Protein AF-A0A7X7E4S0-F1 (afdb_monomer_lite)

pLDDT: mean 73.12, std 22.02, range [24.25, 98.0]

Sequence (254 aa):
MTKFLPFFVVIFLFTLSYGDTSNPEIPGNGPAIVNGIKVPVSLFVTSCLNSESSSAAKDNHKVRIVLENPHIQVHLTALDDYILEETKNGSQKTLYREQPQTAYFISKFESDNLVTICKYLLPVLENFEKSIRNKKWDQCRKFDVFLYRYIRGLYFAINVSRNHDDSRFQNAYIPDSLFDEAFDEERMYARNQMWQRNRDYTEKLLIVTNELINQIKVWQQISSKLNKDTNIENVAFSSALNIFIKIYYDNKAL

Foldseek 3Di:
DDDDDDPPPPDDPPDDPPDDPPDDPDDDQAFDQQPNQTHNKDKDWDFPPPPDDDDPPDGFIKIWIQGNPNQWIWIFTQFWTWIWGQDPVGIDIDTDGDDPVCSQFQWLVLLVVLLVLLVSVLVLLVVLLVCLVVVVLVSVLSSLQVCVRSLVRSLSSVCRSNSDPDPLCVVLDPDVVVVVDDPDPPLSVVLSVCSVPPPVLSVQLSVLSVQLSVLSVVLNVVSVPDDPDDGRDSPSNSNSSSSNSCSSPVPVVD

Secondary structure (DSSP, 8-state):
---PPP--------------TT-------PPEEETTEEE--EEEEEEE---SSSS----EEEEEEE-SSTTEEEEE-SSEEEEEEEETTEEEEEEEEPPTTTTTS--HHHHHHHHHHHHHHHHHHHHHHHHHHTT-HHHHHHHHHHHHHHHHHHHHHHHHTTTS--HHHHTT---HHHHSSS--HHHHHHHHHHHHH-HHHHHHHHHHHHHHHHHHHHHHHHHHH--TT-----HHHHHHHHHHHHHHT--TT-

Radius of gyration: 19.38 Å; chains: 1; bounding box: 71×44×57 Å

Structure (mmCIF, N/CA/C/O backbone):
data_AF-A0A7X7E4S0-F1
#
_entry.id   AF-A0A7X7E4S0-F1
#
loop_
_atom_site.group_PDB
_atom_site.id
_atom_site.type_symbol
_atom_site.label_atom_id
_atom_site.label_alt_id
_atom_site.label_comp_id
_atom_site.label_asym_id
_atom_site.label_entity_id
_atom_site.label_seq_id
_atom_site.pdbx_PDB_ins_code
_atom_site.Cartn_x
_atom_site.Cartn_y
_atom_site.Cartn_z
_atom_site.occupancy
_atom_site.B_iso_or_equiv
_atom_site.auth_seq_id
_atom_site.auth_comp_id
_atom_site.auth_asym_id
_atom_site.auth_atom_id
_atom_site.pdbx_PDB_model_num
ATOM 1 N N . MET A 1 1 ? -47.442 2.903 9.940 1.00 35.16 1 MET A N 1
ATOM 2 C CA . MET A 1 1 ? -46.822 3.418 8.698 1.00 35.16 1 MET A CA 1
ATOM 3 C C . MET A 1 1 ? -45.320 3.550 8.912 1.00 35.16 1 MET A C 1
ATOM 5 O O . MET A 1 1 ? -44.833 4.603 9.299 1.00 35.16 1 MET A O 1
ATOM 9 N N . THR A 1 2 ? -44.594 2.454 8.732 1.00 32.09 2 THR A N 1
ATOM 10 C CA . THR A 1 2 ? -43.130 2.390 8.800 1.00 32.09 2 THR A CA 1
ATOM 11 C C . THR A 1 2 ? -42.581 2.653 7.402 1.00 32.09 2 THR A C 1
ATOM 13 O O . THR A 1 2 ? -42.816 1.878 6.478 1.00 32.09 2 THR A O 1
ATOM 16 N N . LYS A 1 3 ? -41.905 3.791 7.220 1.00 29.23 3 LYS A N 1
ATOM 17 C CA . LYS A 1 3 ? -41.222 4.123 5.966 1.00 29.23 3 LYS A CA 1
ATOM 18 C C . LYS A 1 3 ? -39.924 3.316 5.897 1.00 29.23 3 LYS A C 1
ATOM 20 O O . LYS A 1 3 ? -39.003 3.575 6.664 1.00 29.23 3 LYS A O 1
ATOM 25 N N . PHE A 1 4 ? -39.879 2.340 4.996 1.00 28.91 4 PHE A N 1
ATOM 26 C CA . PHE A 1 4 ? -38.647 1.681 4.569 1.00 28.91 4 PHE A CA 1
ATOM 27 C C . PHE A 1 4 ? -37.742 2.716 3.881 1.00 28.91 4 PHE A C 1
ATOM 29 O O . PHE A 1 4 ? -38.164 3.366 2.924 1.00 28.91 4 PHE A O 1
ATOM 36 N N . LEU A 1 5 ? -36.515 2.888 4.379 1.00 27.22 5 LEU A N 1
ATOM 37 C CA . LEU A 1 5 ? -35.459 3.586 3.644 1.00 27.22 5 LEU A CA 1
ATOM 38 C C . LEU A 1 5 ? -34.963 2.673 2.508 1.00 27.22 5 LEU A C 1
ATOM 40 O O . LEU A 1 5 ? -34.743 1.486 2.759 1.00 27.22 5 LEU A O 1
ATOM 44 N N . PRO A 1 6 ? -34.736 3.191 1.290 1.00 29.95 6 PRO A N 1
ATOM 45 C CA . PRO A 1 6 ? -34.136 2.401 0.229 1.00 29.95 6 PRO A CA 1
ATOM 46 C C . PRO A 1 6 ? -32.644 2.205 0.526 1.00 29.95 6 PRO A C 1
ATOM 48 O O . PRO A 1 6 ? -31.876 3.164 0.612 1.00 29.95 6 PRO A O 1
ATOM 51 N N . PHE A 1 7 ? -32.236 0.946 0.688 1.00 26.72 7 PHE A N 1
ATOM 52 C CA . PHE A 1 7 ? -30.838 0.538 0.610 1.00 26.72 7 PHE A CA 1
ATOM 53 C C . PHE A 1 7 ? -30.343 0.811 -0.816 1.00 26.72 7 PHE A C 1
ATOM 55 O O . PHE A 1 7 ? -30.722 0.118 -1.758 1.00 26.72 7 PHE A O 1
ATOM 62 N N . PHE A 1 8 ? -29.496 1.824 -0.988 1.00 25.53 8 PHE A N 1
ATOM 63 C CA . PHE A 1 8 ? -28.687 1.951 -2.196 1.00 25.53 8 PHE A CA 1
ATOM 64 C C . PHE A 1 8 ? -27.578 0.900 -2.133 1.00 25.53 8 PHE A C 1
ATOM 66 O O . PHE A 1 8 ? -26.538 1.108 -1.508 1.00 25.53 8 PHE A O 1
ATOM 73 N N . VAL A 1 9 ? -27.816 -0.245 -2.769 1.00 24.39 9 VAL A N 1
ATOM 74 C CA . VAL A 1 9 ? -26.766 -1.207 -3.101 1.00 24.39 9 VAL A CA 1
ATOM 75 C C . VAL A 1 9 ? -25.952 -0.592 -4.240 1.00 24.39 9 VAL A C 1
ATOM 77 O O . VAL A 1 9 ? -26.383 -0.578 -5.390 1.00 24.39 9 VAL A O 1
ATOM 80 N N . VAL A 1 10 ? -24.781 -0.038 -3.925 1.00 26.84 10 VAL A N 1
ATOM 81 C CA . VAL A 1 10 ? -23.772 0.269 -4.945 1.00 26.84 10 VAL A CA 1
ATOM 82 C C . VAL A 1 10 ? -23.075 -1.050 -5.266 1.00 26.84 10 VAL A C 1
ATOM 84 O O . VAL A 1 10 ? -22.154 -1.461 -4.564 1.00 26.84 10 VAL A O 1
ATOM 87 N N . ILE A 1 11 ? -23.565 -1.743 -6.294 1.00 25.88 11 ILE A N 1
ATOM 88 C CA . ILE A 1 11 ? -22.920 -2.937 -6.844 1.00 25.88 11 ILE A CA 1
ATOM 89 C C . ILE A 1 11 ? -21.629 -2.477 -7.528 1.00 25.88 11 ILE A C 1
ATOM 91 O O . ILE A 1 11 ? -21.662 -1.897 -8.612 1.00 25.88 11 ILE A O 1
ATOM 95 N N . PHE A 1 12 ? -20.483 -2.730 -6.901 1.00 33.75 12 PHE A N 1
ATOM 96 C CA . PHE A 1 12 ? -19.202 -2.702 -7.598 1.00 33.75 12 PHE A CA 1
ATOM 97 C C . PHE A 1 12 ? -19.013 -4.054 -8.290 1.00 33.75 12 PHE A C 1
ATOM 99 O O . PHE A 1 12 ? -18.639 -5.039 -7.655 1.00 33.75 12 PHE A O 1
ATOM 106 N N . LEU A 1 13 ? -19.283 -4.104 -9.595 1.00 24.45 13 LEU A N 1
ATOM 107 C CA . LEU A 1 13 ? -18.883 -5.223 -10.447 1.00 24.45 13 LEU A CA 1
ATOM 108 C C . LEU A 1 13 ? -17.353 -5.213 -10.576 1.00 24.45 13 LEU A C 1
ATOM 110 O O . LEU A 1 13 ? -16.794 -4.537 -11.433 1.00 24.45 13 LEU A O 1
ATOM 114 N N . PHE A 1 14 ? -16.675 -5.957 -9.706 1.00 34.88 14 PHE A N 1
ATOM 115 C CA . PHE A 1 14 ? -15.310 -6.419 -9.946 1.00 34.88 14 PHE A CA 1
ATOM 116 C C . PHE A 1 14 ? -15.390 -7.913 -10.239 1.00 34.88 14 PHE A C 1
ATOM 118 O O . PHE A 1 14 ? -15.381 -8.734 -9.325 1.00 34.88 14 PHE A O 1
ATOM 125 N N . THR A 1 15 ? -15.531 -8.257 -11.515 1.00 26.55 15 THR A N 1
ATOM 126 C CA . THR A 1 15 ? -15.427 -9.639 -11.978 1.00 26.55 15 THR A CA 1
ATOM 127 C C . THR A 1 15 ? -13.974 -10.094 -11.890 1.00 26.55 15 THR A C 1
ATOM 129 O O . THR A 1 15 ? -13.071 -9.452 -12.430 1.00 26.55 15 THR A O 1
ATOM 132 N N . LEU A 1 16 ? -13.756 -11.219 -11.210 1.00 30.70 16 LEU A N 1
ATOM 133 C CA . LEU A 1 16 ? -12.560 -12.037 -11.372 1.00 30.70 16 LEU A CA 1
ATOM 134 C C . LEU A 1 16 ? -12.545 -12.534 -12.820 1.00 30.70 16 LEU A C 1
ATOM 136 O O . LEU A 1 16 ? -13.407 -13.318 -13.205 1.00 30.70 16 LEU A O 1
ATOM 140 N N . SER A 1 17 ? -11.586 -12.077 -13.621 1.00 27.72 17 SER A N 1
ATOM 141 C CA . SER A 1 17 ? -11.199 -12.811 -14.822 1.00 27.72 17 SER A CA 1
ATOM 142 C C . SER A 1 17 ? -9.986 -13.656 -14.456 1.00 27.72 17 SER A C 1
ATOM 144 O O . SER A 1 17 ? -8.852 -13.183 -14.492 1.00 27.72 17 SER A O 1
ATOM 146 N N . TYR A 1 18 ? -10.242 -14.903 -14.054 1.00 35.06 18 TYR A N 1
ATOM 147 C CA . TYR A 1 18 ? -9.331 -15.996 -14.381 1.00 35.06 18 TYR A CA 1
ATOM 148 C C . TYR A 1 18 ? -9.642 -16.352 -15.836 1.00 35.06 18 TYR A C 1
ATOM 150 O O . TYR A 1 18 ? -10.477 -17.202 -16.131 1.00 35.06 18 TYR A O 1
ATOM 158 N N . GLY A 1 19 ? -9.075 -15.557 -16.738 1.00 26.88 19 GLY A N 1
ATOM 159 C CA . GLY A 1 19 ? -9.255 -15.698 -18.170 1.00 26.88 19 GLY A CA 1
ATOM 160 C C . GLY A 1 19 ? -8.130 -16.537 -18.738 1.00 26.88 19 GLY A C 1
ATOM 161 O O . GLY A 1 19 ? -6.966 -16.142 -18.674 1.00 26.88 19 GLY A O 1
ATOM 162 N N . ASP A 1 20 ? -8.515 -17.677 -19.299 1.00 27.23 20 ASP A N 1
ATOM 163 C CA . ASP A 1 20 ? -7.793 -18.389 -20.342 1.00 27.23 20 ASP A CA 1
ATOM 164 C C . ASP A 1 20 ? -7.063 -17.404 -21.278 1.00 27.23 20 ASP A C 1
ATOM 166 O O . ASP A 1 20 ? -7.593 -16.349 -21.647 1.00 27.23 20 ASP A O 1
ATOM 170 N N . THR A 1 21 ? -5.821 -17.730 -21.628 1.00 34.50 21 THR A N 1
ATOM 171 C CA . THR A 1 21 ? -4.827 -16.822 -22.241 1.00 34.50 21 THR A CA 1
ATOM 172 C C . THR A 1 21 ? -5.199 -16.273 -23.625 1.00 34.50 21 THR A C 1
ATOM 174 O O . THR A 1 21 ? -4.417 -15.538 -24.227 1.00 34.50 21 THR A O 1
ATOM 177 N N . SER A 1 22 ? -6.389 -16.582 -24.140 1.00 26.55 22 SER A N 1
ATOM 178 C CA . SER A 1 22 ? -6.800 -16.249 -25.499 1.00 26.55 22 SER A CA 1
ATOM 179 C C . SER A 1 22 ? -7.665 -14.994 -25.652 1.00 26.55 22 SER A C 1
ATOM 181 O O . SER A 1 22 ? -7.786 -14.538 -26.786 1.00 26.55 22 SER A O 1
ATOM 183 N N . ASN A 1 23 ? -8.252 -14.404 -24.595 1.00 29.17 23 ASN A N 1
ATOM 184 C CA . ASN A 1 23 ? -8.860 -13.059 -24.689 1.00 29.17 23 ASN A CA 1
ATOM 185 C C . ASN A 1 23 ? -9.310 -12.491 -23.321 1.00 29.17 23 ASN A C 1
ATOM 187 O O . ASN A 1 23 ? -10.333 -12.930 -22.793 1.00 29.17 23 ASN A O 1
ATOM 191 N N . PRO A 1 24 ? -8.619 -11.498 -22.727 1.00 30.70 24 PRO A N 1
ATOM 192 C CA . PRO A 1 24 ? -9.107 -10.843 -21.523 1.00 30.70 24 PRO A CA 1
ATOM 193 C C . PRO A 1 24 ? -10.022 -9.678 -21.913 1.00 30.70 24 PRO A C 1
ATOM 195 O O . PRO A 1 24 ? -9.550 -8.585 -22.224 1.00 30.70 24 PRO A O 1
ATOM 198 N N . GLU A 1 25 ? -11.339 -9.875 -21.858 1.00 24.25 25 GLU A N 1
ATOM 199 C CA . GLU A 1 25 ? -12.248 -8.734 -21.722 1.00 24.25 25 GLU A CA 1
ATOM 200 C C . GLU A 1 25 ? -11.887 -7.997 -20.427 1.00 24.25 25 GLU A C 1
ATOM 202 O O . GLU A 1 25 ? -11.903 -8.560 -19.330 1.00 24.25 25 GLU A O 1
ATOM 207 N N . ILE A 1 26 ? -11.448 -6.751 -20.580 1.00 35.31 26 ILE A N 1
ATOM 208 C CA . ILE A 1 26 ? -10.814 -5.971 -19.525 1.00 35.31 26 ILE A CA 1
ATOM 209 C C . ILE A 1 26 ? -11.899 -5.469 -18.554 1.00 35.31 26 ILE A C 1
ATOM 211 O O . ILE A 1 26 ? -12.708 -4.625 -18.952 1.00 35.31 26 ILE A O 1
ATOM 215 N N . PRO A 1 27 ? -11.950 -5.926 -17.286 1.00 35.97 27 PRO A N 1
ATOM 216 C CA . PRO A 1 27 ? -12.870 -5.352 -16.311 1.00 35.97 27 PRO A CA 1
ATOM 217 C C . PRO A 1 27 ? -12.499 -3.881 -16.087 1.00 35.97 27 PRO A C 1
ATOM 219 O O . PRO A 1 27 ? -11.319 -3.549 -15.992 1.00 35.97 27 PRO A O 1
ATOM 222 N N . GLY A 1 28 ? -13.512 -3.009 -16.054 1.00 41.38 28 GLY A N 1
ATOM 223 C CA . GLY A 1 28 ? -13.391 -1.558 -16.223 1.00 41.38 28 GLY A CA 1
ATOM 224 C C . GLY A 1 28 ? -12.136 -0.930 -15.607 1.00 41.38 28 GLY A C 1
ATOM 225 O O . GLY A 1 28 ? -12.033 -0.803 -14.391 1.00 41.38 28 GLY A O 1
ATOM 226 N N . ASN A 1 29 ? -11.224 -0.466 -16.469 1.00 50.69 29 ASN A N 1
ATOM 227 C CA . ASN A 1 29 ? -9.972 0.232 -16.134 1.00 50.69 29 ASN A CA 1
ATOM 228 C C . ASN A 1 29 ? -10.185 1.647 -15.542 1.00 50.69 29 ASN A C 1
ATOM 230 O O . ASN A 1 29 ? -9.388 2.560 -15.758 1.00 50.69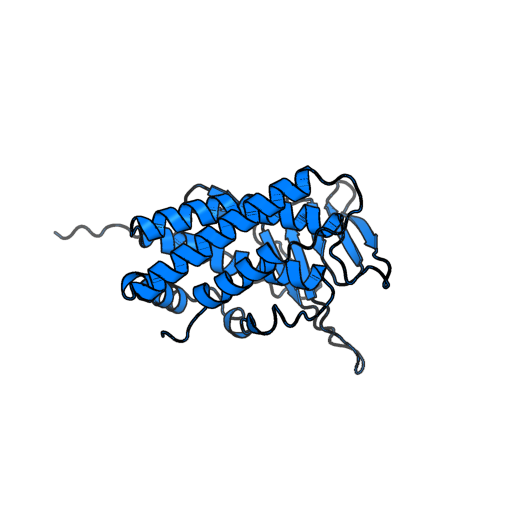 29 ASN A O 1
ATOM 234 N N . GLY A 1 30 ? -11.300 1.874 -14.851 1.00 53.53 30 GLY A N 1
ATOM 235 C CA . GLY A 1 30 ? -11.623 3.164 -14.263 1.00 53.53 30 GLY A CA 1
ATOM 236 C C . GLY A 1 30 ? -10.852 3.410 -12.960 1.00 53.53 30 GLY A C 1
ATOM 237 O O . GLY A 1 30 ? -10.587 2.468 -12.213 1.00 53.53 30 GLY A O 1
ATOM 238 N N . PRO A 1 31 ? -10.529 4.673 -12.635 1.00 61.34 31 PRO A N 1
ATOM 239 C CA . PRO A 1 31 ? -9.993 5.029 -11.327 1.00 61.34 31 PRO A CA 1
ATOM 240 C C . PRO A 1 31 ? -10.987 4.624 -10.228 1.00 61.34 31 PRO A C 1
ATOM 242 O O . PRO A 1 31 ? -12.173 4.951 -10.309 1.00 61.34 31 PRO A O 1
ATOM 245 N N . ALA A 1 32 ? -10.511 3.952 -9.180 1.00 69.00 32 ALA A N 1
ATOM 246 C CA . ALA A 1 32 ? -11.339 3.630 -8.026 1.00 69.00 32 ALA A CA 1
ATOM 247 C C . ALA A 1 32 ? -11.735 4.921 -7.292 1.00 69.00 32 ALA A C 1
ATOM 249 O O . ALA A 1 32 ? -10.931 5.842 -7.154 1.00 69.00 32 ALA A O 1
ATOM 250 N N . ILE A 1 33 ? -12.974 5.006 -6.804 1.00 74.19 33 ILE A N 1
ATOM 251 C CA . ILE A 1 33 ? -13.429 6.124 -5.969 1.00 74.19 33 ILE A CA 1
ATOM 252 C C . ILE A 1 33 ? -13.719 5.586 -4.574 1.00 74.19 33 ILE A C 1
ATOM 254 O O . ILE A 1 33 ? -14.679 4.846 -4.368 1.00 74.19 33 ILE A O 1
ATOM 258 N N . VAL A 1 34 ? -12.903 5.984 -3.602 1.00 77.38 34 VAL A N 1
ATOM 259 C CA . VAL A 1 34 ? -12.998 5.533 -2.213 1.00 77.38 34 VAL A CA 1
ATOM 260 C C . VAL A 1 34 ? -13.433 6.707 -1.358 1.00 77.38 34 VAL A C 1
ATOM 262 O O . VAL A 1 34 ? -12.645 7.596 -1.051 1.00 77.38 34 VAL A O 1
ATOM 265 N N . ASN A 1 35 ? -14.715 6.735 -0.996 1.00 76.81 35 ASN A N 1
ATOM 266 C CA . ASN A 1 35 ? -15.292 7.808 -0.182 1.00 76.81 35 ASN A CA 1
ATOM 267 C C . ASN A 1 35 ? -14.990 9.226 -0.730 1.00 76.81 35 ASN A C 1
ATOM 269 O O . ASN A 1 35 ? -14.594 10.127 0.005 1.00 76.81 35 ASN A O 1
ATOM 273 N N . GLY A 1 36 ? -15.131 9.403 -2.048 1.00 77.12 36 GLY A N 1
ATOM 274 C CA . GLY A 1 36 ? -14.840 10.663 -2.744 1.00 77.12 36 GLY A CA 1
ATOM 275 C C . GLY A 1 36 ? -13.365 10.882 -3.102 1.00 77.12 36 GLY A C 1
ATOM 276 O O . GLY A 1 36 ? -13.060 11.817 -3.836 1.00 77.12 36 GLY A O 1
ATOM 277 N N . ILE A 1 37 ? -12.453 10.016 -2.650 1.00 76.25 37 ILE A N 1
ATOM 278 C CA . ILE A 1 37 ? -11.039 10.040 -3.040 1.00 76.25 37 ILE A CA 1
ATOM 279 C C . ILE A 1 37 ? -10.882 9.262 -4.342 1.00 76.25 37 ILE A C 1
ATOM 281 O O . ILE A 1 37 ? -11.170 8.067 -4.395 1.00 76.25 37 ILE A O 1
ATOM 285 N N . LYS A 1 38 ? -10.404 9.929 -5.391 1.00 80.56 38 LYS A N 1
ATOM 286 C CA . LYS A 1 38 ? -10.036 9.276 -6.647 1.00 80.56 38 LYS A CA 1
ATOM 287 C C . LYS A 1 38 ? -8.676 8.595 -6.476 1.00 80.56 38 LYS A C 1
ATOM 289 O O . LYS A 1 38 ? -7.679 9.267 -6.228 1.00 80.56 38 LYS A O 1
ATOM 294 N N . VAL A 1 39 ? -8.646 7.278 -6.635 1.00 77.00 39 VAL A N 1
ATOM 295 C CA . VAL A 1 39 ? -7.447 6.440 -6.666 1.00 77.00 39 VAL A CA 1
ATOM 296 C C . VAL A 1 39 ? -7.293 5.909 -8.093 1.00 77.00 39 VAL A C 1
ATOM 298 O O . VAL A 1 39 ? -7.922 4.922 -8.470 1.00 77.00 39 VAL A O 1
ATOM 301 N N . PRO A 1 40 ? -6.476 6.563 -8.922 1.00 78.25 40 PRO A N 1
ATOM 302 C CA . PRO A 1 40 ? -6.303 6.221 -10.324 1.00 78.25 40 PRO A CA 1
ATOM 303 C C . PRO A 1 40 ? -5.226 5.152 -10.543 1.00 78.25 40 PRO A C 1
ATOM 305 O O . PRO A 1 40 ? -4.639 5.083 -11.615 1.00 78.25 40 PRO A O 1
ATOM 308 N N . VAL A 1 41 ? -4.947 4.340 -9.522 1.00 78.06 41 VAL A N 1
ATOM 309 C CA . VAL A 1 41 ? -3.989 3.238 -9.588 1.00 78.06 41 VAL A CA 1
ATOM 310 C C . VAL A 1 41 ? -4.683 1.953 -9.183 1.00 78.06 41 VAL A C 1
ATOM 312 O O . VAL A 1 41 ? -5.276 1.876 -8.107 1.00 78.06 41 VAL A O 1
ATOM 315 N N . SER A 1 42 ? -4.583 0.949 -10.047 1.00 80.81 42 SER A N 1
ATOM 316 C CA . SER A 1 42 ? -5.061 -0.406 -9.783 1.00 80.81 42 SER A CA 1
ATOM 317 C C . SER A 1 42 ? -3.891 -1.378 -9.787 1.00 80.81 42 SER A C 1
ATOM 319 O O . SER A 1 42 ? -3.036 -1.328 -10.671 1.00 80.81 42 SER A O 1
ATOM 321 N N . LEU A 1 43 ? -3.865 -2.264 -8.794 1.00 79.88 43 LEU A N 1
ATOM 322 C CA . LEU A 1 43 ? -2.833 -3.281 -8.622 1.00 79.88 43 LEU A CA 1
ATOM 323 C C . LEU A 1 43 ? -3.443 -4.653 -8.876 1.00 79.88 43 LEU A C 1
ATOM 325 O O . LEU A 1 43 ? -4.414 -5.035 -8.224 1.00 79.88 43 LEU A O 1
ATOM 329 N N . PHE A 1 44 ? -2.861 -5.389 -9.811 1.00 78.69 44 PHE A N 1
ATOM 330 C CA . PHE A 1 44 ? -3.270 -6.738 -10.166 1.00 78.69 44 PHE A CA 1
ATOM 331 C C . PHE A 1 44 ? -2.090 -7.672 -9.946 1.00 78.69 44 PHE A C 1
ATOM 333 O O . PHE A 1 44 ? -1.044 -7.519 -10.573 1.00 78.69 44 PHE A O 1
ATOM 340 N N . VAL A 1 45 ? -2.266 -8.642 -9.058 1.00 71.31 45 VAL A N 1
ATOM 341 C CA . VAL A 1 45 ? -1.285 -9.705 -8.847 1.00 71.31 45 VAL A CA 1
ATOM 342 C C . VAL A 1 45 ? -1.659 -10.853 -9.771 1.00 71.31 45 VAL A C 1
ATOM 344 O O . VAL A 1 45 ? -2.788 -11.335 -9.732 1.00 71.31 45 VAL A O 1
ATOM 347 N N . THR A 1 46 ? -0.726 -11.266 -10.617 1.00 68.25 46 THR A N 1
ATOM 348 C CA . THR A 1 46 ? -0.866 -12.431 -11.489 1.00 68.25 46 THR A CA 1
ATOM 349 C C . THR A 1 46 ? 0.230 -13.423 -11.130 1.00 68.25 46 THR A C 1
ATOM 351 O O . THR A 1 46 ? 1.412 -13.115 -11.291 1.00 68.25 46 THR A O 1
ATOM 354 N N . SER A 1 47 ? -0.145 -14.597 -10.627 1.00 57.59 47 SER A N 1
ATOM 355 C CA . SER A 1 47 ? 0.753 -15.746 -10.539 1.00 57.59 47 SER A CA 1
ATOM 356 C C . SER A 1 47 ? 0.692 -16.499 -11.865 1.00 57.59 47 SER A C 1
ATOM 358 O O . SER A 1 47 ? -0.367 -16.954 -12.294 1.00 57.59 47 SER A O 1
ATOM 360 N N . CYS A 1 48 ? 1.823 -16.608 -12.558 1.00 41.62 48 CYS A N 1
ATOM 361 C CA . CYS A 1 48 ? 1.922 -17.512 -13.696 1.00 41.62 48 CYS A CA 1
ATOM 362 C C . CYS A 1 48 ? 2.303 -18.898 -13.168 1.00 41.62 48 CYS A C 1
ATOM 364 O O . CYS A 1 48 ? 3.483 -19.185 -12.982 1.00 41.62 48 CYS A O 1
ATOM 366 N N . LEU A 1 49 ? 1.306 -19.756 -12.929 1.00 37.53 49 LEU A N 1
ATOM 367 C CA . LEU A 1 49 ? 1.539 -21.196 -12.822 1.00 37.53 49 LEU A CA 1
ATOM 368 C C . LEU A 1 49 ? 1.836 -21.705 -14.236 1.00 37.53 49 LEU A C 1
ATOM 370 O O . LEU A 1 49 ? 0.923 -21.930 -15.027 1.00 37.53 49 LEU A O 1
ATOM 374 N N . ASN A 1 50 ? 3.113 -21.840 -14.591 1.00 37.88 50 ASN A N 1
ATOM 375 C CA . ASN A 1 50 ? 3.475 -22.508 -15.837 1.00 37.88 50 ASN A CA 1
ATOM 376 C C . ASN A 1 50 ? 3.164 -24.001 -15.677 1.00 37.88 50 ASN A C 1
ATOM 378 O O . ASN A 1 50 ? 3.859 -24.712 -14.956 1.00 37.88 50 ASN A O 1
ATOM 382 N N . SER A 1 51 ? 2.115 -24.473 -16.349 1.00 34.22 51 SER A N 1
ATOM 383 C CA . SER A 1 51 ? 1.648 -25.862 -16.292 1.00 34.22 51 SER A CA 1
ATOM 384 C C . SER A 1 51 ? 2.511 -26.856 -17.073 1.00 34.22 51 SER A C 1
ATOM 386 O O . SER A 1 51 ? 2.131 -28.017 -17.191 1.00 34.22 51 SER A O 1
ATOM 388 N N . GLU A 1 52 ? 3.667 -26.458 -17.605 1.00 39.91 52 GLU A N 1
ATOM 389 C CA . GLU A 1 52 ? 4.498 -27.349 -18.412 1.00 39.91 52 GLU A CA 1
ATOM 390 C C . GLU A 1 52 ? 5.990 -27.214 -18.068 1.00 39.91 52 GLU A C 1
ATOM 392 O O . GLU A 1 52 ? 6.607 -26.167 -18.247 1.00 39.91 52 GLU A O 1
ATOM 397 N N . SER A 1 53 ? 6.558 -28.349 -17.641 1.00 36.12 53 SER A N 1
ATOM 398 C CA . SER A 1 53 ? 7.982 -28.722 -17.552 1.00 36.12 53 SER A CA 1
ATOM 399 C C . SER A 1 53 ? 8.793 -28.426 -16.267 1.00 36.12 53 SER A C 1
ATOM 401 O O . SER A 1 53 ? 9.139 -27.304 -15.919 1.00 36.12 53 SER A O 1
ATOM 403 N N . SER A 1 54 ? 9.166 -29.542 -15.621 1.00 36.12 54 SER A N 1
ATOM 404 C CA . SER A 1 54 ? 10.395 -29.828 -14.857 1.00 36.12 54 SER A CA 1
ATOM 405 C C . SER A 1 54 ? 10.855 -28.858 -13.757 1.00 36.12 54 SER A C 1
ATOM 407 O O . SER A 1 54 ? 11.490 -27.848 -14.032 1.00 36.12 54 SER A O 1
ATOM 409 N N . SER A 1 55 ? 10.639 -29.271 -12.501 1.00 36.28 55 SER A N 1
ATOM 410 C CA . SER A 1 55 ? 11.530 -29.166 -11.317 1.00 36.28 55 SER A CA 1
ATOM 411 C C . SER A 1 55 ? 12.287 -27.861 -10.989 1.00 36.28 55 SER A C 1
ATOM 413 O O . SER A 1 55 ? 13.136 -27.879 -10.101 1.00 36.28 55 SER A O 1
ATOM 415 N N . ALA A 1 56 ? 11.997 -26.733 -11.633 1.00 35.88 56 ALA A N 1
ATOM 416 C CA . ALA A 1 56 ? 12.611 -25.435 -11.343 1.00 35.88 56 ALA A CA 1
ATOM 417 C C . ALA A 1 56 ? 11.692 -24.242 -11.666 1.00 35.88 56 ALA A C 1
ATOM 419 O O . ALA A 1 56 ? 12.169 -23.115 -11.801 1.00 35.88 56 ALA A O 1
ATOM 420 N N . ALA A 1 57 ? 10.380 -24.465 -11.789 1.00 34.66 57 ALA A N 1
ATOM 421 C CA . ALA A 1 57 ? 9.411 -23.382 -11.895 1.00 34.66 57 ALA A CA 1
ATOM 422 C C . ALA A 1 57 ? 9.292 -22.693 -10.526 1.00 34.66 57 ALA A C 1
ATOM 424 O O . ALA A 1 57 ? 8.437 -23.035 -9.717 1.00 34.66 57 ALA A O 1
ATOM 425 N N . LYS A 1 58 ? 10.204 -21.757 -10.240 1.00 43.28 58 LYS A N 1
ATOM 426 C CA . LYS A 1 58 ? 9.935 -20.712 -9.252 1.00 43.28 58 LYS A CA 1
ATOM 427 C C . LYS A 1 58 ? 8.670 -19.997 -9.709 1.00 43.28 58 LYS A C 1
ATOM 429 O O . LYS A 1 58 ? 8.589 -19.612 -10.876 1.00 43.28 58 LYS A O 1
ATOM 434 N N . ASP A 1 59 ? 7.709 -19.849 -8.807 1.00 51.81 59 ASP A N 1
ATOM 435 C CA . ASP A 1 59 ? 6.498 -19.075 -9.042 1.00 51.81 59 ASP A CA 1
ATOM 436 C C . ASP A 1 59 ? 6.885 -17.688 -9.567 1.00 51.81 59 ASP A C 1
ATOM 438 O O . ASP A 1 59 ? 7.424 -16.844 -8.849 1.00 51.81 59 ASP A O 1
ATOM 442 N N . ASN A 1 60 ? 6.669 -17.462 -10.864 1.00 54.97 60 ASN A N 1
ATOM 443 C CA . ASN A 1 60 ? 6.937 -16.174 -11.486 1.00 54.97 60 ASN A CA 1
ATOM 444 C C . ASN A 1 60 ? 5.771 -15.253 -11.136 1.00 54.97 60 ASN A C 1
ATOM 446 O O . ASN A 1 60 ? 4.827 -15.071 -11.911 1.00 54.97 60 ASN A O 1
ATOM 450 N N . HIS A 1 61 ? 5.815 -14.712 -9.922 1.00 67.56 61 HIS A N 1
ATOM 451 C CA . HIS A 1 61 ? 4.898 -13.673 -9.496 1.00 67.56 61 HIS A CA 1
ATOM 452 C C . HIS A 1 61 ? 5.146 -12.420 -10.331 1.00 67.56 61 HIS A C 1
ATOM 454 O O . HIS A 1 61 ? 6.270 -11.935 -10.468 1.00 67.56 61 HIS A O 1
ATOM 460 N N . LYS A 1 62 ? 4.066 -11.900 -10.898 1.00 79.75 62 LYS A N 1
ATOM 461 C CA . LYS A 1 62 ? 4.067 -10.688 -11.699 1.00 79.75 62 LYS A CA 1
ATOM 462 C C . LYS A 1 62 ? 3.017 -9.745 -11.145 1.00 79.75 62 LYS A C 1
ATOM 464 O O . LYS A 1 62 ? 1.885 -10.155 -10.883 1.00 79.75 62 LYS A O 1
ATOM 469 N N . VAL A 1 63 ? 3.370 -8.474 -11.003 1.00 82.75 63 VAL A N 1
ATOM 470 C CA . VAL A 1 63 ? 2.423 -7.441 -10.581 1.00 82.75 63 VAL A CA 1
ATOM 471 C C . VAL A 1 63 ? 2.195 -6.473 -11.725 1.00 82.75 63 VAL A C 1
ATOM 473 O O . VAL A 1 63 ? 3.109 -5.790 -12.175 1.00 82.75 63 VAL A O 1
ATOM 476 N N . ARG A 1 64 ? 0.952 -6.410 -12.200 1.00 85.38 64 ARG A N 1
ATOM 477 C CA . ARG A 1 64 ? 0.501 -5.413 -13.166 1.00 85.38 64 ARG A CA 1
ATOM 478 C C . ARG A 1 64 ? -0.073 -4.215 -12.421 1.00 85.38 64 ARG A C 1
ATOM 480 O O . ARG A 1 64 ? -1.034 -4.335 -11.665 1.00 85.38 64 ARG A O 1
ATOM 487 N N . ILE A 1 65 ? 0.477 -3.050 -12.705 1.00 84.75 65 ILE A N 1
ATOM 488 C CA . ILE A 1 65 ? 0.043 -1.752 -12.211 1.00 84.75 65 ILE A CA 1
ATOM 489 C C . ILE A 1 65 ? -0.605 -1.020 -13.385 1.00 84.75 65 ILE A C 1
ATOM 491 O O . ILE A 1 65 ? 0.016 -0.818 -14.428 1.00 84.75 65 ILE A O 1
ATOM 495 N N . VAL A 1 66 ? -1.859 -0.618 -13.217 1.00 81.88 66 VAL A N 1
ATOM 496 C CA . VAL A 1 66 ? -2.558 0.254 -14.168 1.00 81.88 66 VAL A CA 1
ATOM 497 C C . VAL A 1 66 ? -2.611 1.641 -13.547 1.00 81.88 66 VAL A C 1
ATOM 499 O O . VAL A 1 66 ? -3.146 1.795 -12.449 1.00 81.88 66 VAL A O 1
ATOM 502 N N . LEU A 1 67 ? -1.997 2.616 -14.217 1.00 76.50 67 LEU A N 1
ATOM 503 C CA . LEU A 1 67 ? -1.920 4.009 -13.770 1.00 76.50 67 LEU A CA 1
ATOM 504 C C . LEU A 1 67 ? -3.110 4.824 -14.309 1.00 76.50 67 LEU A C 1
ATOM 506 O O . LEU A 1 67 ? -4.032 4.274 -14.907 1.00 76.50 67 LEU A O 1
ATOM 510 N N . GLU A 1 68 ? -3.088 6.150 -14.114 1.00 73.81 68 GLU A N 1
ATOM 511 C CA . GLU A 1 68 ? -4.215 7.030 -14.470 1.00 73.81 68 GLU A CA 1
ATOM 512 C C . GLU A 1 68 ? -4.627 6.933 -15.943 1.00 73.81 68 GLU A C 1
ATOM 514 O O . GLU A 1 68 ? -5.797 7.137 -16.273 1.00 73.81 68 GLU A O 1
ATOM 519 N N . ASN A 1 69 ? -3.661 6.640 -16.816 1.00 78.94 69 ASN A N 1
ATOM 520 C CA . ASN A 1 69 ? -3.905 6.335 -18.211 1.00 78.94 69 ASN A CA 1
ATOM 521 C C . ASN A 1 69 ? -4.060 4.812 -18.370 1.00 78.94 69 ASN A C 1
ATOM 523 O O . ASN A 1 69 ? -3.058 4.103 -18.257 1.00 78.94 69 ASN A O 1
ATOM 527 N N . PRO A 1 70 ? -5.265 4.300 -18.681 1.00 75.56 70 PRO A N 1
ATOM 528 C CA . PRO A 1 70 ? -5.500 2.863 -18.810 1.00 75.56 70 PRO A CA 1
ATOM 529 C C . PRO A 1 70 ? -4.725 2.226 -19.972 1.00 75.56 70 PRO A C 1
ATOM 531 O O . PRO A 1 70 ? -4.530 1.012 -19.981 1.00 75.56 70 PRO A O 1
ATOM 534 N N . HIS A 1 71 ? -4.256 3.040 -20.923 1.00 83.00 71 HIS A N 1
ATOM 535 C CA . HIS A 1 71 ? -3.423 2.606 -22.039 1.00 83.00 71 HIS A CA 1
ATOM 536 C C . HIS A 1 71 ? -1.965 2.370 -21.643 1.00 83.00 71 HIS A C 1
ATOM 538 O O . HIS A 1 71 ? -1.217 1.846 -22.457 1.00 83.00 71 HIS A O 1
ATOM 544 N N . ILE A 1 72 ? -1.547 2.745 -20.429 1.00 84.38 72 ILE A N 1
ATOM 545 C CA . ILE A 1 72 ? -0.190 2.519 -19.926 1.00 84.38 72 ILE A CA 1
ATOM 546 C C . ILE A 1 72 ? -0.262 1.554 -18.746 1.00 84.38 72 ILE A C 1
ATOM 548 O O . ILE A 1 72 ? -0.838 1.850 -17.696 1.00 84.38 72 ILE A O 1
ATOM 552 N N . GLN A 1 73 ? 0.371 0.399 -18.912 1.00 88.62 73 GLN A N 1
ATOM 553 C CA . GLN A 1 73 ? 0.476 -0.624 -17.882 1.00 88.62 73 GLN A CA 1
ATOM 554 C C . GLN A 1 73 ? 1.939 -0.839 -17.528 1.00 88.62 73 GLN A C 1
ATOM 556 O O . GLN A 1 73 ? 2.773 -1.051 -18.406 1.00 88.62 73 GLN A O 1
ATOM 561 N N . VAL A 1 74 ? 2.242 -0.839 -16.239 1.00 89.56 74 VAL A N 1
ATOM 562 C CA . VAL A 1 74 ? 3.555 -1.215 -15.720 1.00 89.56 74 VAL A CA 1
ATOM 563 C C . VAL A 1 74 ? 3.467 -2.648 -15.223 1.00 89.56 74 VAL A C 1
ATOM 565 O O . VAL A 1 74 ? 2.515 -3.021 -14.544 1.00 89.56 74 VAL A O 1
ATOM 568 N N . HIS A 1 75 ? 4.445 -3.467 -15.572 1.00 90.00 75 HIS A N 1
ATOM 569 C CA . HIS A 1 75 ? 4.529 -4.856 -15.156 1.00 90.00 75 HIS A CA 1
ATOM 570 C C . HIS A 1 75 ? 5.851 -5.051 -14.428 1.00 90.00 75 HIS A C 1
ATOM 572 O O . HIS A 1 75 ? 6.908 -4.905 -15.038 1.00 90.00 75 HIS A O 1
ATOM 578 N N . LEU A 1 76 ? 5.753 -5.366 -13.140 1.00 88.31 76 LEU A N 1
ATOM 579 C CA . LEU A 1 76 ? 6.881 -5.716 -12.287 1.00 88.31 76 LEU A CA 1
ATOM 580 C C . LEU A 1 76 ? 7.033 -7.236 -12.265 1.00 88.31 76 LEU A C 1
ATOM 582 O O . LEU A 1 76 ? 6.040 -7.964 -12.127 1.00 88.31 76 LEU A O 1
ATOM 586 N N . THR A 1 77 ? 8.259 -7.709 -12.427 1.00 84.94 77 THR A N 1
ATOM 587 C CA . THR A 1 77 ? 8.651 -9.120 -12.433 1.00 84.94 77 THR A CA 1
ATOM 588 C C . THR A 1 77 ? 9.970 -9.286 -11.682 1.00 84.94 77 THR A C 1
ATOM 590 O O . THR A 1 77 ? 10.567 -8.321 -11.241 1.00 84.94 77 THR A O 1
ATOM 593 N N . ALA A 1 78 ? 10.457 -10.518 -11.559 1.00 79.12 78 ALA A N 1
ATOM 594 C CA . ALA A 1 78 ? 11.722 -10.779 -10.879 1.00 79.12 78 ALA A CA 1
ATOM 595 C C . ALA A 1 78 ? 12.971 -10.208 -11.588 1.00 79.12 78 ALA A C 1
ATOM 597 O O . ALA A 1 78 ? 13.993 -10.019 -10.939 1.00 79.12 78 ALA A O 1
ATOM 598 N N . LEU A 1 79 ? 12.954 -10.037 -12.917 1.00 78.56 79 LEU A N 1
ATOM 599 C CA . LEU A 1 79 ? 14.163 -9.701 -13.701 1.00 78.56 79 LEU A CA 1
ATOM 600 C C . LEU A 1 79 ? 13.908 -8.797 -14.918 1.00 78.56 79 LEU A C 1
ATOM 602 O O . LEU A 1 79 ? 14.819 -8.106 -15.377 1.00 78.56 79 LEU A O 1
ATOM 606 N N . ASP A 1 80 ? 12.704 -8.860 -15.487 1.00 85.00 80 ASP A N 1
ATOM 607 C CA . ASP A 1 80 ? 12.355 -8.290 -16.787 1.00 85.00 80 ASP A CA 1
ATOM 608 C C . ASP A 1 80 ? 11.110 -7.407 -16.643 1.00 85.00 80 ASP A C 1
ATOM 610 O O . ASP A 1 80 ? 10.020 -7.732 -17.126 1.00 85.00 80 ASP A O 1
ATOM 614 N N . ASP A 1 81 ? 11.273 -6.280 -15.962 1.00 89.06 81 ASP A N 1
ATOM 615 C CA . ASP A 1 81 ? 10.232 -5.270 -15.818 1.00 89.06 81 ASP A CA 1
ATOM 616 C C . ASP A 1 81 ? 9.894 -4.616 -17.153 1.00 89.06 81 ASP A C 1
ATOM 618 O O . ASP A 1 81 ? 10.741 -4.477 -18.037 1.00 89.06 81 ASP A O 1
ATOM 622 N N . TYR A 1 82 ? 8.645 -4.195 -17.347 1.00 90.12 82 TYR A N 1
ATOM 623 C CA . TYR A 1 82 ? 8.275 -3.508 -18.583 1.00 90.12 82 TYR A CA 1
ATOM 624 C C . TYR A 1 82 ? 7.081 -2.579 -18.463 1.00 90.12 82 TYR A C 1
ATOM 626 O O . TYR A 1 82 ? 6.171 -2.769 -17.659 1.00 90.12 82 TYR A O 1
ATOM 634 N N . ILE A 1 83 ? 7.057 -1.604 -19.366 1.00 91.75 83 ILE A N 1
ATOM 635 C CA . ILE A 1 83 ? 5.873 -0.812 -19.682 1.00 91.75 83 ILE A CA 1
ATOM 636 C C . ILE A 1 83 ? 5.230 -1.388 -20.943 1.00 91.75 83 ILE A C 1
ATOM 638 O O . ILE A 1 83 ? 5.919 -1.688 -21.919 1.00 91.75 83 ILE A O 1
ATOM 642 N N . LEU A 1 84 ? 3.910 -1.531 -20.919 1.00 89.69 84 LEU A N 1
ATOM 643 C CA . LEU A 1 84 ? 3.078 -1.813 -22.079 1.00 89.69 84 LEU A CA 1
ATOM 644 C C . LEU A 1 84 ? 2.198 -0.592 -22.351 1.00 89.69 84 LEU A C 1
ATOM 646 O O . LEU A 1 84 ? 1.400 -0.212 -21.496 1.00 89.69 84 LEU A O 1
ATOM 650 N N . GLU A 1 85 ? 2.349 0.003 -23.529 1.00 89.94 85 GLU A N 1
ATOM 651 C CA . GLU A 1 85 ? 1.568 1.153 -23.977 1.00 89.94 85 GLU A CA 1
ATOM 652 C C . GLU A 1 85 ? 0.697 0.777 -25.179 1.00 89.94 85 GLU A C 1
ATOM 654 O O . GLU A 1 85 ? 1.185 0.247 -26.178 1.00 89.94 85 GLU A O 1
ATOM 659 N N . GLU A 1 86 ? -0.604 1.036 -25.100 1.00 87.06 86 GLU A N 1
ATOM 660 C CA . GLU A 1 86 ? -1.522 0.885 -26.226 1.00 87.06 86 GLU A CA 1
ATOM 661 C C . GLU A 1 86 ? -1.474 2.132 -27.109 1.00 87.06 86 GLU A C 1
ATOM 663 O O . GLU A 1 86 ? -1.832 3.237 -26.700 1.00 87.06 86 GLU A O 1
ATOM 668 N N . THR A 1 87 ? -1.050 1.949 -28.355 1.00 87.56 87 THR A N 1
ATOM 669 C CA . THR A 1 87 ? -0.982 3.005 -29.365 1.00 87.56 87 THR A CA 1
ATOM 670 C C . THR A 1 87 ? -2.013 2.754 -30.463 1.00 87.56 87 THR A C 1
ATOM 672 O O . THR A 1 87 ? -2.579 1.667 -30.588 1.00 87.56 87 THR A O 1
ATOM 675 N N . LYS A 1 88 ? -2.213 3.739 -31.346 1.00 86.62 88 LYS A N 1
ATOM 676 C CA . LYS A 1 88 ? -3.060 3.572 -32.543 1.00 86.62 88 LYS A CA 1
ATOM 677 C C . LYS A 1 88 ? -2.596 2.432 -33.464 1.00 86.62 88 LYS A C 1
ATOM 679 O O . LYS A 1 88 ? -3.400 1.928 -34.237 1.00 86.62 88 LYS A O 1
ATOM 684 N N . ASN A 1 89 ? -1.324 2.036 -33.373 1.00 87.00 89 ASN A N 1
ATOM 685 C CA . ASN A 1 89 ? -0.703 1.014 -34.216 1.00 87.00 89 ASN A CA 1
ATOM 686 C C . ASN A 1 89 ? -0.569 -0.346 -33.502 1.00 87.00 89 ASN A C 1
ATOM 688 O O . ASN A 1 89 ? 0.158 -1.214 -33.981 1.00 87.00 89 ASN A O 1
ATOM 692 N N . GLY A 1 90 ? -1.236 -0.532 -32.357 1.00 88.12 90 GLY A N 1
ATOM 693 C CA . GLY A 1 90 ? -1.121 -1.721 -31.510 1.00 88.12 90 GLY A CA 1
ATOM 694 C C . GLY A 1 90 ? -0.334 -1.450 -30.227 1.00 88.12 90 GLY A C 1
ATOM 695 O O . GLY A 1 90 ? -0.171 -0.301 -29.814 1.00 88.12 90 GLY A O 1
ATOM 696 N N . SER A 1 91 ? 0.146 -2.504 -29.572 1.00 88.25 91 SER A N 1
ATOM 697 C CA . SER A 1 91 ? 0.824 -2.395 -28.276 1.00 88.25 91 SER A CA 1
ATOM 698 C C . SER A 1 91 ? 2.341 -2.257 -28.423 1.00 88.25 91 SER A C 1
ATOM 700 O O . SER A 1 91 ? 2.982 -3.043 -29.120 1.00 88.25 91 SER A O 1
ATOM 702 N N . GLN A 1 92 ? 2.928 -1.293 -27.718 1.00 91.88 92 GLN A N 1
ATOM 703 C CA . GLN A 1 92 ? 4.369 -1.085 -27.621 1.00 91.88 92 GLN A CA 1
ATOM 704 C C . GLN A 1 92 ? 4.871 -1.542 -26.248 1.00 91.88 92 GLN A C 1
ATOM 706 O O . GLN A 1 92 ? 4.369 -1.101 -25.217 1.00 91.88 92 GLN A O 1
ATOM 711 N N . LYS A 1 93 ? 5.876 -2.427 -26.229 1.00 92.00 93 LYS A N 1
ATOM 712 C CA . LYS A 1 93 ? 6.513 -2.920 -25.000 1.00 92.00 93 LYS A CA 1
ATOM 713 C C . LYS A 1 93 ? 7.901 -2.301 -24.837 1.00 92.00 93 LYS A C 1
ATOM 715 O O . LYS A 1 93 ? 8.762 -2.505 -25.690 1.00 92.00 93 LYS A O 1
ATOM 720 N N . THR A 1 94 ? 8.133 -1.622 -23.718 1.00 91.88 94 THR A N 1
ATOM 721 C CA . THR A 1 94 ? 9.444 -1.085 -23.324 1.00 91.88 94 THR A CA 1
ATOM 722 C C . THR A 1 94 ? 9.981 -1.897 -22.154 1.00 91.88 94 THR A C 1
ATOM 724 O O . THR A 1 94 ? 9.359 -1.919 -21.095 1.00 91.88 94 THR A O 1
ATOM 727 N N . LEU A 1 95 ? 11.107 -2.586 -22.352 1.00 90.69 95 LEU A N 1
ATOM 728 C CA . LEU A 1 95 ? 11.714 -3.487 -21.368 1.00 90.69 95 LEU A CA 1
ATOM 729 C C . LEU A 1 95 ? 12.776 -2.766 -20.524 1.00 90.69 95 LEU A C 1
ATOM 731 O O . LEU A 1 95 ? 13.641 -2.079 -21.066 1.00 90.69 95 LEU A O 1
ATOM 735 N N . TYR A 1 96 ? 12.743 -3.007 -19.219 1.00 86.62 96 TYR A N 1
ATOM 736 C CA . TYR A 1 96 ? 13.709 -2.578 -18.217 1.00 86.62 96 TYR A CA 1
ATOM 737 C C . TYR A 1 96 ? 14.344 -3.834 -17.620 1.00 86.62 96 TYR A C 1
ATOM 739 O O . TYR A 1 96 ? 13.882 -4.378 -16.625 1.00 86.62 96 TYR A O 1
ATOM 747 N N . ARG A 1 97 ? 15.374 -4.348 -18.297 1.00 84.06 97 ARG A N 1
ATOM 748 C CA . ARG A 1 97 ? 16.065 -5.567 -17.871 1.00 84.06 97 ARG A CA 1
ATOM 749 C C . ARG A 1 97 ? 17.113 -5.249 -16.819 1.00 84.06 97 ARG A C 1
ATOM 751 O O . ARG A 1 97 ? 18.010 -4.437 -17.064 1.00 84.06 97 ARG A O 1
ATOM 758 N N . GLU A 1 98 ? 17.049 -5.957 -15.705 1.00 77.50 98 GLU A N 1
ATOM 759 C CA . GLU A 1 98 ? 18.030 -5.836 -14.638 1.00 77.50 98 GLU A CA 1
ATOM 760 C C . GLU A 1 98 ? 19.180 -6.827 -14.822 1.00 77.50 98 GLU A C 1
ATOM 762 O O . GLU A 1 98 ? 19.020 -7.932 -15.346 1.00 77.50 98 GLU A O 1
ATOM 767 N N . GLN A 1 99 ? 20.381 -6.429 -14.401 1.00 79.31 99 GLN A N 1
ATOM 768 C CA . GLN A 1 99 ? 21.498 -7.364 -14.345 1.00 79.31 99 GLN A CA 1
ATOM 769 C C . GLN A 1 99 ? 21.270 -8.317 -13.161 1.00 79.31 99 GLN A C 1
ATOM 771 O O . GLN A 1 99 ? 20.991 -7.840 -12.061 1.00 79.31 99 GLN A O 1
ATOM 776 N N . PRO A 1 100 ? 21.463 -9.642 -13.308 1.00 77.12 100 PRO A N 1
ATOM 777 C CA . PRO A 1 100 ? 21.226 -10.600 -12.219 1.00 77.12 100 PRO A CA 1
ATOM 778 C C . PRO A 1 100 ? 21.989 -10.288 -10.921 1.00 77.12 100 PRO A C 1
ATOM 780 O O . PRO A 1 100 ? 21.570 -10.664 -9.834 1.00 77.12 100 PRO A O 1
ATOM 783 N N . GLN A 1 101 ? 23.124 -9.597 -11.038 1.00 74.94 101 GLN A N 1
ATOM 784 C CA . GLN A 1 101 ? 23.980 -9.194 -9.920 1.00 74.94 101 GLN A CA 1
ATOM 785 C C . GLN A 1 101 ? 23.378 -8.047 -9.094 1.00 74.94 101 GLN A C 1
ATOM 787 O O . GLN A 1 101 ? 23.698 -7.915 -7.916 1.00 74.94 101 GLN A O 1
ATOM 792 N N . THR A 1 102 ? 22.524 -7.222 -9.704 1.00 73.44 102 THR A N 1
ATOM 793 C CA . THR A 1 102 ? 21.856 -6.081 -9.062 1.00 73.44 102 THR A CA 1
ATOM 794 C C . THR A 1 102 ? 20.373 -6.317 -8.816 1.00 73.44 102 THR A C 1
ATOM 796 O O . THR A 1 102 ? 19.775 -5.523 -8.105 1.00 73.44 102 THR A O 1
ATOM 799 N N . ALA A 1 103 ? 19.803 -7.404 -9.342 1.00 71.19 103 ALA A N 1
ATOM 800 C CA . ALA A 1 103 ? 18.372 -7.706 -9.266 1.00 71.19 103 ALA A CA 1
ATOM 801 C C . ALA A 1 103 ? 17.837 -7.947 -7.841 1.00 71.19 103 ALA A C 1
ATOM 803 O O . ALA A 1 103 ? 16.640 -8.077 -7.648 1.00 71.19 103 ALA A O 1
ATOM 804 N N . TYR A 1 104 ? 18.709 -8.027 -6.830 1.00 70.69 104 TYR A N 1
ATOM 805 C CA . TYR A 1 104 ? 18.322 -8.113 -5.414 1.00 70.69 104 TYR A CA 1
ATOM 806 C C . TYR A 1 104 ? 18.057 -6.740 -4.774 1.00 70.69 104 TYR A C 1
ATOM 808 O O . TYR A 1 104 ? 17.780 -6.646 -3.577 1.00 70.69 104 TYR A O 1
ATOM 816 N N . PHE A 1 105 ? 18.211 -5.665 -5.544 1.00 77.81 105 PHE A N 1
ATOM 817 C CA . PHE A 1 105 ? 18.007 -4.296 -5.107 1.00 77.81 105 PHE A CA 1
ATOM 818 C C . PHE A 1 105 ? 16.858 -3.676 -5.884 1.00 77.81 105 PHE A C 1
ATOM 820 O O . PHE A 1 105 ? 16.790 -3.849 -7.092 1.00 77.81 105 PHE A O 1
ATOM 827 N N . ILE A 1 106 ? 16.031 -2.885 -5.195 1.00 82.81 106 ILE A N 1
ATOM 828 C CA . ILE A 1 106 ? 14.938 -2.159 -5.842 1.00 82.81 106 ILE A CA 1
ATOM 829 C C . ILE A 1 106 ? 15.546 -1.154 -6.819 1.00 82.81 106 ILE A C 1
ATOM 831 O O . ILE A 1 106 ? 16.249 -0.219 -6.404 1.00 82.81 106 ILE A O 1
ATOM 835 N N . SER A 1 107 ? 15.273 -1.326 -8.107 1.00 84.31 107 SER A N 1
ATOM 836 C CA . SER A 1 107 ? 15.763 -0.408 -9.121 1.00 84.31 107 SER A CA 1
ATOM 837 C C . SER A 1 107 ? 15.029 0.925 -9.074 1.00 84.31 107 SER A C 1
ATOM 839 O O . SER A 1 107 ? 13.982 1.111 -8.446 1.00 84.31 107 SER A O 1
ATOM 841 N N . LYS A 1 108 ? 15.586 1.915 -9.775 1.00 83.44 108 LYS A N 1
ATOM 842 C CA . LYS A 1 108 ? 14.949 3.228 -9.899 1.00 83.44 108 LYS A CA 1
ATOM 843 C C . LYS A 1 108 ? 13.541 3.110 -10.492 1.00 83.44 108 LYS A C 1
ATOM 845 O O . LYS A 1 108 ? 12.631 3.785 -10.023 1.00 83.44 108 LYS A O 1
ATOM 850 N N . PHE A 1 109 ? 13.379 2.260 -11.506 1.00 87.19 109 PHE A N 1
ATOM 851 C CA . PHE A 1 109 ? 12.100 2.040 -12.172 1.00 87.19 109 PHE A CA 1
ATOM 852 C C . PHE A 1 109 ? 11.043 1.531 -11.189 1.00 87.19 109 PHE A C 1
ATOM 854 O O . PHE A 1 109 ? 9.954 2.098 -11.085 1.00 87.19 109 PHE A O 1
ATOM 861 N N . GLU A 1 110 ? 11.384 0.504 -10.422 1.00 87.94 110 GLU A N 1
ATOM 862 C CA . GLU A 1 110 ? 10.511 -0.084 -9.413 1.00 87.94 110 GLU A CA 1
ATOM 863 C C . GLU A 1 110 ? 10.189 0.909 -8.300 1.00 87.94 110 GLU A C 1
ATOM 865 O O . GLU A 1 110 ? 9.023 1.117 -7.966 1.00 87.94 110 GLU A O 1
ATOM 870 N N . SER A 1 111 ? 11.207 1.598 -7.776 1.00 88.06 111 SER A N 1
ATOM 871 C CA . SER A 1 111 ? 11.035 2.610 -6.736 1.00 88.06 111 SER A CA 1
ATOM 872 C C . SER A 1 111 ? 10.109 3.742 -7.186 1.00 88.06 111 SER A C 1
ATOM 874 O O . SER A 1 111 ? 9.205 4.117 -6.441 1.00 88.06 111 SER A O 1
ATOM 876 N N . ASP A 1 112 ? 10.284 4.279 -8.397 1.00 87.44 112 ASP A N 1
ATOM 877 C CA . ASP A 1 112 ? 9.445 5.363 -8.925 1.00 87.44 112 ASP A CA 1
ATOM 878 C C . ASP A 1 112 ? 7.967 4.916 -9.029 1.00 87.44 112 ASP A C 1
ATOM 880 O O . ASP A 1 112 ? 7.040 5.667 -8.687 1.00 87.44 112 ASP A O 1
ATOM 884 N N . ASN A 1 113 ? 7.731 3.657 -9.412 1.00 90.06 113 ASN A N 1
ATOM 885 C CA . ASN A 1 113 ? 6.394 3.065 -9.456 1.00 90.06 113 ASN A CA 1
ATOM 886 C C . ASN A 1 113 ? 5.814 2.810 -8.056 1.00 90.06 113 ASN A C 1
ATOM 888 O O . ASN A 1 113 ? 4.668 3.179 -7.794 1.00 90.06 113 ASN A O 1
ATOM 892 N N . LEU A 1 114 ? 6.588 2.261 -7.119 1.00 90.38 114 LEU A N 1
ATOM 893 C CA . LEU A 1 114 ? 6.151 2.037 -5.736 1.00 90.38 114 LEU A CA 1
ATOM 894 C C . LEU A 1 114 ? 5.838 3.351 -5.005 1.00 90.38 114 LEU A C 1
ATOM 896 O O . LEU A 1 114 ? 4.832 3.446 -4.295 1.00 90.38 114 LEU A O 1
ATOM 900 N N . VAL A 1 115 ? 6.637 4.397 -5.225 1.00 90.44 115 VAL A N 1
ATOM 901 C CA . VAL A 1 115 ? 6.378 5.753 -4.716 1.00 90.44 115 VAL A CA 1
ATOM 902 C C . VAL A 1 115 ? 5.067 6.299 -5.280 1.00 90.44 115 VAL A C 1
ATOM 904 O O . VAL A 1 115 ? 4.266 6.873 -4.535 1.00 90.44 115 VAL A O 1
ATOM 907 N N . THR A 1 116 ? 4.809 6.075 -6.571 1.00 89.69 116 THR A N 1
ATOM 908 C CA . THR A 1 116 ? 3.547 6.449 -7.223 1.00 89.69 116 THR A CA 1
ATOM 909 C C . THR A 1 116 ? 2.360 5.711 -6.603 1.00 89.69 116 THR A C 1
ATOM 911 O O . THR A 1 116 ? 1.359 6.340 -6.264 1.00 89.69 116 THR A O 1
ATOM 914 N N . ILE A 1 117 ? 2.476 4.406 -6.354 1.00 90.69 117 ILE A N 1
ATOM 915 C CA . ILE A 1 117 ? 1.450 3.618 -5.655 1.00 90.69 117 ILE A CA 1
ATOM 916 C C . ILE A 1 117 ? 1.194 4.187 -4.251 1.00 90.69 117 ILE A C 1
ATOM 918 O O . ILE A 1 117 ? 0.042 4.386 -3.850 1.00 90.69 117 ILE A O 1
ATOM 922 N N . CYS A 1 118 ? 2.251 4.503 -3.502 1.00 92.25 118 CYS A N 1
ATOM 923 C CA . CYS A 1 118 ? 2.136 5.041 -2.148 1.00 92.25 118 CYS A CA 1
ATOM 924 C C . CYS A 1 118 ? 1.541 6.457 -2.117 1.00 92.25 118 CYS A C 1
ATOM 926 O O . CYS A 1 118 ? 0.827 6.801 -1.174 1.00 92.25 118 CYS A O 1
ATOM 928 N N . LYS A 1 119 ? 1.773 7.271 -3.156 1.00 91.25 119 LYS A N 1
ATOM 929 C CA . LYS A 1 119 ? 1.163 8.602 -3.318 1.00 91.25 119 LYS A CA 1
ATOM 930 C C . LYS A 1 119 ? -0.360 8.543 -3.260 1.00 91.25 119 LYS A C 1
ATOM 932 O O . LYS A 1 119 ? -0.965 9.392 -2.612 1.00 91.25 119 LYS A O 1
ATOM 937 N N . TYR A 1 120 ? -0.973 7.543 -3.891 1.00 89.62 120 TYR A N 1
ATOM 938 C CA . TYR A 1 120 ? -2.431 7.406 -3.895 1.00 89.62 120 TYR A CA 1
ATOM 939 C C . TYR A 1 120 ? -2.982 6.681 -2.666 1.00 89.62 120 TYR A C 1
ATOM 941 O O . TYR A 1 120 ? -4.112 6.945 -2.262 1.00 89.62 120 TYR A O 1
ATOM 949 N N . LEU A 1 121 ? -2.182 5.827 -2.024 1.00 92.62 121 LEU A N 1
ATOM 950 C CA . LEU A 1 121 ? -2.550 5.199 -0.753 1.00 92.62 121 LEU A CA 1
ATOM 951 C C . LEU A 1 121 ? -2.598 6.206 0.404 1.00 92.62 121 LEU A C 1
ATOM 953 O O . LEU A 1 121 ? -3.457 6.104 1.278 1.00 92.62 121 LEU A O 1
ATOM 957 N N . LEU A 1 122 ? -1.691 7.184 0.407 1.00 95.12 122 LEU A N 1
ATOM 958 C CA . LEU A 1 122 ? -1.530 8.146 1.495 1.00 95.12 122 LEU A CA 1
ATOM 959 C C . LEU A 1 122 ? -2.835 8.858 1.912 1.00 95.12 122 LEU A C 1
ATOM 961 O O . LEU A 1 122 ? -3.206 8.737 3.081 1.00 95.12 122 LEU A O 1
ATOM 965 N N . PRO A 1 123 ? -3.582 9.538 1.015 1.00 94.50 123 PRO A N 1
ATOM 966 C CA . PRO A 1 123 ? -4.827 10.204 1.402 1.00 94.50 123 PRO A CA 1
ATOM 967 C C . PRO A 1 123 ? -5.903 9.221 1.880 1.00 94.50 123 PRO A C 1
ATOM 969 O O . PRO A 1 123 ? -6.748 9.587 2.699 1.00 94.50 123 PRO A O 1
ATOM 972 N N . VAL A 1 124 ? -5.885 7.972 1.403 1.00 94.69 124 VAL A N 1
ATOM 973 C CA . VAL A 1 124 ? -6.807 6.927 1.866 1.00 94.69 124 VAL A CA 1
ATOM 974 C C . VAL A 1 124 ? -6.495 6.550 3.312 1.00 94.69 124 VAL A C 1
ATOM 976 O O . VAL A 1 124 ? -7.406 6.538 4.137 1.00 94.69 124 VAL A O 1
ATOM 979 N N . LEU A 1 125 ? -5.221 6.314 3.644 1.00 96.94 125 LEU A N 1
ATOM 980 C CA . LEU A 1 125 ? -4.794 6.016 5.014 1.00 96.94 125 LEU A CA 1
ATOM 981 C C . LEU A 1 125 ? -5.077 7.182 5.968 1.00 96.94 125 LEU A C 1
ATOM 983 O O . LEU A 1 125 ? -5.573 6.950 7.066 1.00 96.94 125 LEU A O 1
ATOM 987 N N . GLU A 1 126 ? -4.833 8.429 5.556 1.00 97.44 126 GLU A N 1
ATOM 988 C CA . GLU A 1 126 ? -5.129 9.614 6.376 1.00 97.44 126 GLU A CA 1
ATOM 989 C C . GLU A 1 126 ? -6.629 9.739 6.689 1.00 97.44 126 GLU A C 1
ATOM 991 O O . GLU A 1 126 ? -7.023 10.039 7.818 1.00 97.44 126 GLU A O 1
ATOM 996 N N . ASN A 1 127 ? -7.497 9.469 5.709 1.00 96.56 127 ASN A N 1
ATOM 997 C CA . ASN A 1 127 ? -8.942 9.493 5.934 1.00 96.56 127 ASN A CA 1
ATOM 998 C C . ASN A 1 127 ? -9.439 8.275 6.721 1.00 96.56 127 ASN A C 1
ATOM 1000 O O . ASN A 1 127 ? -10.387 8.401 7.505 1.00 96.56 127 ASN A O 1
ATOM 1004 N N . PHE A 1 128 ? -8.809 7.117 6.541 1.00 96.19 128 PHE A N 1
ATOM 1005 C CA . PHE A 1 128 ? -9.080 5.922 7.328 1.00 96.19 128 PHE A CA 1
ATOM 1006 C C . PHE A 1 128 ? -8.724 6.137 8.803 1.00 96.19 128 PHE A C 1
ATOM 1008 O O . PHE A 1 128 ? -9.583 5.954 9.663 1.00 96.19 128 PHE A O 1
ATOM 1015 N N . GLU A 1 129 ? -7.523 6.644 9.093 1.00 97.19 129 GLU A N 1
ATOM 1016 C CA . GLU A 1 129 ? -7.068 7.017 10.439 1.00 97.19 129 GLU A CA 1
ATOM 1017 C C . GLU A 1 129 ? -8.050 7.986 11.099 1.00 97.19 129 GLU A C 1
ATOM 1019 O O . GLU A 1 129 ? -8.566 7.720 12.191 1.00 97.19 129 GLU A O 1
ATOM 1024 N N . LYS A 1 130 ? -8.409 9.061 10.385 1.00 97.75 130 LYS A N 1
ATOM 1025 C CA . LYS A 1 130 ? -9.372 10.053 10.866 1.00 97.75 130 LYS A CA 1
ATOM 1026 C C . LYS A 1 130 ? -10.736 9.424 11.141 1.00 97.75 130 LYS A C 1
ATOM 1028 O O . LYS A 1 130 ? -11.434 9.848 12.064 1.00 97.75 130 LYS A O 1
ATOM 1033 N N . SER A 1 131 ? -11.147 8.442 10.344 1.00 96.38 131 SER A N 1
ATOM 1034 C CA . SER A 1 131 ? -12.420 7.741 10.526 1.00 96.38 131 SER A CA 1
ATOM 1035 C C . SER A 1 131 ? -12.394 6.844 11.760 1.00 96.38 131 SER A C 1
ATOM 1037 O O . SER A 1 131 ? -13.338 6.910 12.548 1.00 96.38 131 SER A O 1
ATOM 1039 N N . ILE A 1 132 ? -11.302 6.107 11.994 1.00 95.19 132 ILE A N 1
ATOM 1040 C CA . ILE A 1 132 ? -11.115 5.300 13.208 1.00 95.19 132 ILE A CA 1
ATOM 1041 C C . ILE A 1 132 ? -11.131 6.199 14.447 1.00 95.19 132 ILE A C 1
ATOM 1043 O O . ILE A 1 132 ? -11.914 5.973 15.370 1.00 95.19 132 ILE A O 1
ATOM 1047 N N . ARG A 1 133 ? -10.332 7.274 14.446 1.00 96.06 133 ARG A N 1
ATOM 1048 C CA . ARG A 1 133 ? -10.218 8.217 15.571 1.00 96.06 133 ARG A CA 1
ATOM 1049 C C . ARG A 1 133 ? -11.565 8.832 15.953 1.00 96.06 133 ARG A C 1
ATOM 1051 O O . ARG A 1 133 ? -11.873 8.977 17.132 1.00 96.06 133 ARG A O 1
ATOM 1058 N N . ASN A 1 134 ? -12.383 9.161 14.953 1.00 96.62 134 ASN A N 1
ATOM 1059 C CA . ASN A 1 134 ? -13.715 9.737 15.145 1.00 96.62 134 ASN A CA 1
ATOM 1060 C C . ASN A 1 134 ? -14.832 8.687 15.264 1.00 96.62 134 ASN A C 1
ATOM 1062 O O . ASN A 1 134 ? -16.004 9.061 15.245 1.00 96.62 134 ASN A O 1
ATOM 1066 N N . LYS A 1 135 ? -14.496 7.392 15.349 1.00 94.31 135 LYS A N 1
ATOM 1067 C CA . LYS A 1 135 ? -15.457 6.279 15.438 1.00 94.31 135 LYS A CA 1
ATOM 1068 C C . LYS A 1 135 ? -16.501 6.280 14.309 1.00 94.31 135 LYS A C 1
ATOM 1070 O O . LYS A 1 135 ? -17.652 5.894 14.503 1.00 94.31 135 LYS A O 1
ATOM 1075 N N . LYS A 1 136 ? -16.116 6.728 13.110 1.00 95.12 136 LYS A N 1
ATOM 1076 C CA . LYS A 1 136 ? -16.964 6.743 11.907 1.00 95.12 136 LYS A CA 1
ATOM 1077 C C . LYS A 1 136 ? -16.913 5.383 11.211 1.00 95.12 136 LYS A C 1
ATOM 1079 O O . LYS A 1 136 ? -16.370 5.259 10.116 1.00 95.12 136 LYS A O 1
ATOM 1084 N N . TRP A 1 137 ? -17.469 4.359 11.849 1.00 92.00 137 TRP A N 1
ATOM 1085 C CA . TRP A 1 137 ? -17.311 2.962 11.427 1.00 92.00 137 TRP A CA 1
ATOM 1086 C C . TRP A 1 137 ? -17.860 2.652 10.032 1.00 92.00 137 TRP A C 1
ATOM 108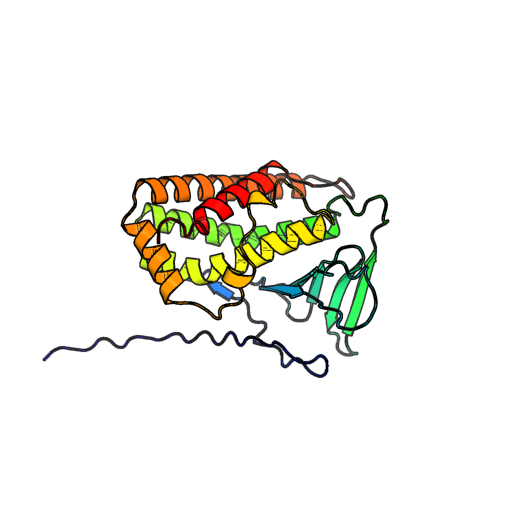8 O O . TRP A 1 137 ? -17.254 1.871 9.305 1.00 92.00 137 TRP A O 1
ATOM 1098 N N . ASP A 1 138 ? -18.933 3.322 9.610 1.00 88.94 138 ASP A N 1
ATOM 1099 C CA . ASP A 1 138 ? -19.452 3.191 8.241 1.00 88.94 138 ASP A CA 1
ATOM 1100 C C . ASP A 1 138 ? -18.434 3.657 7.193 1.00 88.94 138 ASP A C 1
ATOM 1102 O O . ASP A 1 138 ? -18.361 3.108 6.095 1.00 88.94 138 ASP A O 1
ATOM 1106 N N . GLN A 1 139 ? -17.623 4.664 7.533 1.00 90.00 139 GLN A N 1
ATOM 1107 C CA . GLN A 1 139 ? -16.541 5.132 6.671 1.00 90.00 139 GLN A CA 1
ATOM 1108 C C . GLN A 1 139 ? -15.360 4.166 6.704 1.00 90.00 139 GLN A C 1
ATOM 1110 O O . GLN A 1 139 ? -14.829 3.836 5.647 1.00 90.00 139 GLN A O 1
ATOM 1115 N N . CYS A 1 140 ? -15.000 3.645 7.883 1.00 91.25 140 CYS A N 1
ATOM 1116 C CA . CYS A 1 140 ? -13.979 2.602 8.005 1.00 91.25 140 CYS A CA 1
ATOM 1117 C C . CYS A 1 140 ? -14.311 1.387 7.128 1.00 91.25 140 CYS A C 1
ATOM 1119 O O . CYS A 1 140 ? -13.440 0.924 6.399 1.00 91.25 140 CYS A O 1
ATOM 1121 N N . ARG A 1 141 ? -15.577 0.946 7.101 1.00 86.94 141 ARG A N 1
ATOM 1122 C CA . ARG A 1 141 ? -16.026 -0.163 6.245 1.00 86.94 141 ARG A CA 1
ATOM 1123 C C . ARG A 1 141 ? -15.824 0.125 4.758 1.00 86.94 141 ARG A C 1
ATOM 1125 O O . ARG A 1 141 ? -15.385 -0.750 4.021 1.00 86.94 141 ARG A O 1
ATOM 1132 N N . LYS A 1 142 ? -16.119 1.347 4.304 1.00 86.38 142 LYS A N 1
ATOM 1133 C CA . LYS A 1 142 ? -15.898 1.745 2.902 1.00 86.38 142 LYS A CA 1
ATOM 1134 C C . LYS A 1 142 ? -14.418 1.724 2.531 1.00 86.38 142 LYS A C 1
ATOM 1136 O O . LYS A 1 142 ? -14.075 1.300 1.432 1.00 86.38 142 LYS A O 1
ATOM 1141 N N . PHE A 1 143 ? -13.552 2.172 3.439 1.00 89.50 143 PHE A N 1
ATOM 1142 C CA . PHE A 1 143 ? -12.105 2.099 3.243 1.00 89.50 143 PHE A CA 1
ATOM 1143 C C . PHE A 1 143 ? -11.598 0.660 3.250 1.00 89.50 143 PHE A C 1
ATOM 1145 O O . PHE A 1 143 ? -10.719 0.338 2.459 1.00 89.50 143 PHE A O 1
ATOM 1152 N N . ASP A 1 144 ? -12.179 -0.205 4.080 1.00 86.94 144 ASP A N 1
ATOM 1153 C CA . ASP A 1 144 ? -11.755 -1.593 4.237 1.00 86.94 144 ASP A CA 1
ATOM 1154 C C . ASP A 1 144 ? -11.823 -2.388 2.924 1.00 86.94 144 ASP A C 1
ATOM 1156 O O . ASP A 1 144 ? -10.871 -3.087 2.586 1.00 86.94 144 ASP A O 1
ATOM 1160 N N . VAL A 1 145 ? -12.882 -2.189 2.124 1.00 81.06 145 VAL A N 1
ATOM 1161 C CA . VAL A 1 145 ? -13.051 -2.845 0.805 1.00 81.06 145 VAL A CA 1
ATOM 1162 C C . VAL A 1 145 ? -11.833 -2.592 -0.083 1.00 81.06 145 VAL A C 1
ATOM 1164 O O . VAL A 1 145 ? -11.324 -3.484 -0.763 1.00 81.06 145 VAL A O 1
ATOM 1167 N N . PHE A 1 146 ? -11.379 -1.342 -0.082 1.00 84.75 146 PHE A N 1
ATOM 1168 C CA . PHE A 1 146 ? -10.270 -0.891 -0.898 1.00 84.75 146 PHE A CA 1
ATOM 1169 C C . PHE A 1 146 ? -8.924 -1.287 -0.287 1.00 84.75 146 PHE A C 1
ATOM 1171 O O . PHE A 1 146 ? -8.100 -1.887 -0.975 1.00 84.75 146 PHE A O 1
ATOM 1178 N N . LEU A 1 147 ? -8.702 -0.975 0.993 1.00 88.12 147 LEU A N 1
ATOM 1179 C CA . LEU A 1 147 ? -7.430 -1.194 1.685 1.00 88.12 147 LEU A CA 1
ATOM 1180 C C . LEU A 1 147 ? -7.046 -2.672 1.687 1.00 88.12 147 LEU A C 1
ATOM 1182 O O . LEU A 1 147 ? -5.891 -2.989 1.418 1.00 88.12 147 LEU A O 1
ATOM 1186 N N . TYR A 1 148 ? -8.013 -3.568 1.887 1.00 82.75 148 TYR A N 1
ATOM 1187 C CA . TYR A 1 148 ? -7.790 -5.010 1.837 1.00 82.75 148 TYR A CA 1
ATOM 1188 C C . TYR A 1 148 ? -7.167 -5.465 0.502 1.00 82.75 148 TYR A C 1
ATOM 11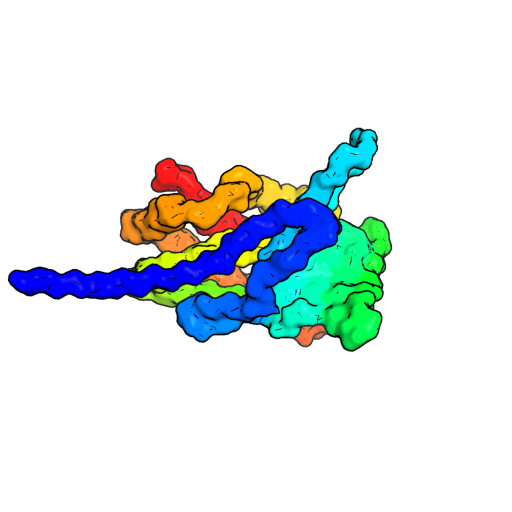90 O O . TYR A 1 148 ? -6.219 -6.243 0.454 1.00 82.75 148 TYR A O 1
ATOM 1198 N N . ARG A 1 149 ? -7.645 -4.943 -0.629 1.00 77.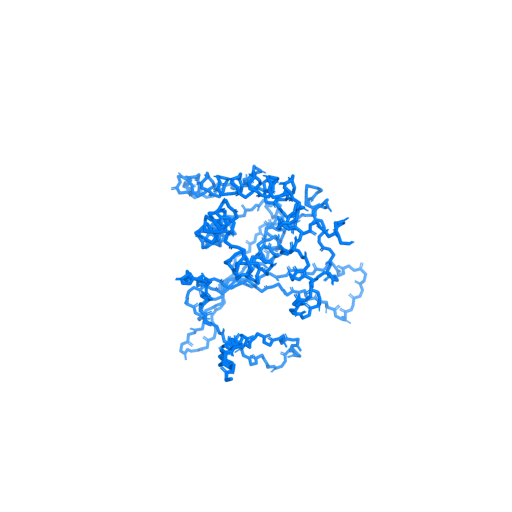94 149 ARG A N 1
ATOM 1199 C CA . ARG A 1 149 ? -7.104 -5.316 -1.948 1.00 77.94 149 ARG A CA 1
ATOM 1200 C C . ARG A 1 149 ? -5.823 -4.559 -2.278 1.00 77.94 149 ARG A C 1
ATOM 1202 O O . ARG A 1 149 ? -4.874 -5.132 -2.809 1.00 77.94 149 ARG A O 1
ATOM 1209 N N . TYR A 1 150 ? -5.789 -3.272 -1.955 1.00 86.31 150 TYR A N 1
ATOM 1210 C CA . TYR A 1 150 ? -4.680 -2.397 -2.312 1.00 86.31 150 TYR A CA 1
ATOM 1211 C C . TYR A 1 150 ? -3.405 -2.742 -1.539 1.00 86.31 150 TYR A C 1
ATOM 1213 O O . TYR A 1 150 ? -2.326 -2.792 -2.124 1.00 86.31 150 TYR A O 1
ATOM 1221 N N . ILE A 1 151 ? -3.520 -3.034 -0.240 1.00 87.44 151 ILE A N 1
ATOM 1222 C CA . ILE A 1 151 ? -2.379 -3.420 0.597 1.00 87.44 151 ILE A CA 1
ATOM 1223 C C . ILE A 1 151 ? -1.815 -4.775 0.158 1.00 87.44 151 ILE A C 1
ATOM 1225 O O . ILE A 1 151 ? -0.595 -4.917 0.121 1.00 87.44 151 ILE A O 1
ATOM 1229 N N . ARG A 1 152 ? -2.666 -5.729 -0.259 1.00 79.69 152 ARG A N 1
ATOM 1230 C CA . ARG A 1 152 ? -2.211 -6.973 -0.903 1.00 79.69 152 ARG A CA 1
ATOM 1231 C C . ARG A 1 152 ? -1.367 -6.662 -2.135 1.00 79.69 152 ARG A C 1
ATOM 1233 O O . ARG A 1 152 ? -0.221 -7.089 -2.214 1.00 79.69 152 ARG A O 1
ATOM 1240 N N . GLY A 1 153 ? -1.917 -5.904 -3.084 1.00 81.94 153 GLY A N 1
ATOM 1241 C CA . GLY A 1 153 ? -1.211 -5.563 -4.319 1.00 81.94 153 GLY A CA 1
ATOM 1242 C C . GLY A 1 153 ? 0.124 -4.861 -4.060 1.00 81.94 153 GLY A C 1
ATOM 1243 O O . GLY A 1 153 ? 1.121 -5.195 -4.692 1.00 81.94 153 GLY A O 1
ATOM 1244 N N . LEU A 1 154 ? 0.163 -3.939 -3.093 1.00 87.88 154 LEU A N 1
ATOM 1245 C CA . LEU A 1 154 ? 1.380 -3.228 -2.701 1.00 87.88 154 LEU A CA 1
ATOM 1246 C C . LEU A 1 154 ? 2.419 -4.167 -2.073 1.00 87.88 154 LEU A C 1
ATOM 1248 O O . LEU A 1 154 ? 3.594 -4.077 -2.411 1.00 87.88 154 LEU A O 1
ATOM 1252 N N . TYR A 1 155 ? 1.997 -5.076 -1.192 1.00 84.62 155 TYR A N 1
ATOM 1253 C CA . TYR A 1 155 ? 2.881 -6.078 -0.592 1.00 84.62 155 TYR A CA 1
ATOM 1254 C C . TYR A 1 155 ? 3.538 -6.960 -1.660 1.00 84.62 155 TYR A C 1
ATOM 1256 O O . TYR A 1 155 ? 4.758 -7.106 -1.675 1.00 84.62 155 TYR A O 1
ATOM 1264 N N . PHE A 1 156 ? 2.748 -7.480 -2.605 1.00 80.81 156 PHE A N 1
ATOM 1265 C CA . PHE A 1 156 ? 3.282 -8.269 -3.716 1.00 80.81 156 PHE A CA 1
ATOM 1266 C C . PHE A 1 156 ? 4.186 -7.444 -4.636 1.00 80.81 156 PHE A C 1
ATOM 1268 O O . PHE A 1 156 ? 5.221 -7.952 -5.051 1.00 80.81 156 PHE A O 1
ATOM 1275 N N . ALA A 1 157 ? 3.844 -6.182 -4.920 1.00 86.62 157 ALA A N 1
ATOM 1276 C CA . ALA A 1 157 ? 4.687 -5.304 -5.734 1.00 86.62 157 ALA A CA 1
ATOM 1277 C C . ALA A 1 157 ? 6.076 -5.135 -5.107 1.00 86.62 157 ALA A C 1
ATOM 1279 O O . ALA A 1 157 ? 7.080 -5.267 -5.793 1.00 86.62 157 ALA A O 1
ATOM 1280 N N . ILE A 1 158 ? 6.131 -4.915 -3.790 1.00 85.88 158 ILE A N 1
ATOM 1281 C CA . ILE A 1 158 ? 7.395 -4.788 -3.058 1.00 85.88 158 ILE A CA 1
ATOM 1282 C C . ILE A 1 158 ? 8.180 -6.101 -3.081 1.00 85.88 158 ILE A C 1
ATOM 1284 O O . ILE A 1 158 ? 9.386 -6.065 -3.274 1.00 85.88 158 ILE A O 1
ATOM 1288 N N . ASN A 1 159 ? 7.534 -7.250 -2.875 1.00 80.31 159 ASN A N 1
ATOM 1289 C CA . ASN A 1 159 ? 8.244 -8.533 -2.867 1.00 80.31 159 ASN A CA 1
ATOM 1290 C C . ASN A 1 159 ? 8.810 -8.891 -4.242 1.00 80.31 159 ASN A C 1
ATOM 1292 O O . ASN A 1 159 ? 9.966 -9.300 -4.332 1.00 80.31 159 ASN A O 1
ATOM 1296 N N . VAL A 1 160 ? 8.020 -8.703 -5.304 1.00 82.94 160 VAL A N 1
ATOM 1297 C CA . VAL A 1 160 ? 8.479 -8.937 -6.678 1.00 82.94 160 VAL A CA 1
ATOM 1298 C C . VAL A 1 160 ? 9.664 -8.032 -6.993 1.00 82.94 160 VAL A C 1
ATOM 1300 O O . VAL A 1 160 ? 10.686 -8.542 -7.443 1.00 82.94 160 VAL A O 1
ATOM 1303 N N . SER A 1 161 ? 9.590 -6.752 -6.617 1.00 85.19 161 SER A N 1
ATOM 1304 C CA . SER A 1 161 ? 10.671 -5.796 -6.873 1.00 85.19 161 SER A CA 1
ATOM 1305 C C . SER A 1 161 ? 11.947 -5.976 -6.062 1.00 85.19 161 SER A C 1
ATOM 1307 O O . SER A 1 161 ? 12.896 -5.210 -6.167 1.00 85.19 161 SER A O 1
ATOM 1309 N N . ARG A 1 162 ? 11.980 -6.953 -5.164 1.00 79.44 162 ARG A N 1
ATOM 1310 C CA . ARG A 1 162 ? 13.180 -7.251 -4.376 1.00 79.44 162 ARG A CA 1
ATOM 1311 C C . ARG A 1 162 ? 13.845 -8.536 -4.814 1.00 79.44 162 ARG A C 1
ATOM 1313 O O . ARG A 1 162 ? 14.924 -8.843 -4.311 1.00 79.44 162 ARG A O 1
ATOM 1320 N N . ASN A 1 163 ? 13.178 -9.295 -5.689 1.00 72.31 163 ASN A N 1
ATOM 1321 C CA . ASN A 1 163 ? 13.620 -10.587 -6.201 1.00 72.31 163 ASN A CA 1
ATOM 1322 C C . ASN A 1 163 ? 14.168 -11.531 -5.107 1.00 72.31 163 ASN A C 1
ATOM 1324 O O . ASN A 1 163 ? 15.049 -12.362 -5.337 1.00 72.31 163 ASN A O 1
ATOM 1328 N N . HIS A 1 164 ? 13.684 -11.373 -3.874 1.00 65.44 164 HIS A N 1
ATOM 1329 C CA . HIS A 1 164 ? 14.155 -12.104 -2.713 1.00 65.44 164 HIS A CA 1
ATOM 1330 C C . HIS A 1 164 ? 12.983 -12.394 -1.790 1.00 65.44 164 HIS A C 1
ATOM 1332 O O . HIS A 1 164 ? 12.158 -11.530 -1.492 1.00 65.44 164 HIS A O 1
ATOM 1338 N N . ASP A 1 165 ? 12.980 -13.613 -1.271 1.00 55.31 165 ASP A N 1
ATOM 1339 C CA . ASP A 1 165 ? 12.064 -14.081 -0.245 1.00 55.31 165 ASP A CA 1
ATOM 1340 C C . ASP A 1 165 ? 12.529 -13.533 1.120 1.00 55.31 165 ASP A C 1
ATOM 1342 O O . ASP A 1 165 ? 13.219 -14.192 1.899 1.00 55.31 165 ASP A O 1
ATOM 1346 N N . ASP A 1 166 ? 12.362 -12.225 1.338 1.00 54.38 166 ASP A N 1
ATOM 1347 C CA . ASP A 1 166 ? 12.866 -11.549 2.537 1.00 54.38 166 ASP A CA 1
ATOM 1348 C C . ASP A 1 166 ? 12.145 -12.063 3.791 1.00 54.38 166 ASP A C 1
ATOM 1350 O O . ASP A 1 166 ? 10.931 -11.912 3.950 1.00 54.38 166 ASP A O 1
ATOM 1354 N N . SER A 1 167 ? 12.910 -12.614 4.736 1.00 50.62 167 SER A N 1
ATOM 1355 C CA . SER A 1 167 ? 12.411 -13.104 6.025 1.00 50.62 167 SER A CA 1
ATOM 1356 C C . SER A 1 167 ? 11.699 -12.039 6.859 1.00 50.62 167 SER A C 1
ATOM 1358 O O . SER A 1 167 ? 10.841 -12.362 7.689 1.00 50.62 167 SER A O 1
ATOM 1360 N N . ARG A 1 168 ? 11.961 -10.751 6.595 1.00 51.25 168 ARG A N 1
ATOM 1361 C CA . ARG A 1 168 ? 11.186 -9.643 7.165 1.00 51.25 168 ARG A CA 1
ATOM 1362 C C . ARG A 1 168 ? 9.715 -9.727 6.756 1.00 51.25 168 ARG A C 1
ATOM 1364 O O . ARG A 1 168 ? 8.856 -9.460 7.594 1.00 51.25 168 ARG A O 1
ATOM 1371 N N . PHE A 1 169 ? 9.410 -10.150 5.532 1.00 51.31 169 PHE A N 1
ATOM 1372 C CA . PHE A 1 169 ? 8.048 -10.307 5.019 1.00 51.31 169 PHE A CA 1
ATOM 1373 C C . PHE A 1 169 ? 7.469 -11.719 5.187 1.00 51.31 169 PHE A C 1
ATOM 1375 O O . PHE A 1 169 ? 6.246 -11.845 5.162 1.00 51.31 169 PHE A O 1
ATOM 1382 N N . GLN A 1 170 ? 8.285 -12.741 5.472 1.00 48.50 170 GLN A N 1
ATOM 1383 C CA . GLN A 1 170 ? 7.819 -14.117 5.744 1.00 48.50 170 GLN A CA 1
ATOM 1384 C C . GLN A 1 170 ? 6.852 -14.201 6.937 1.00 48.50 170 GLN A C 1
ATOM 1386 O O . GLN A 1 170 ? 5.876 -14.9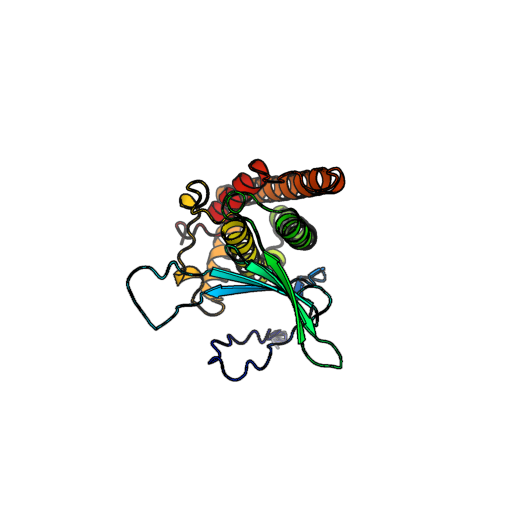42 6.911 1.00 48.50 170 GLN A O 1
ATOM 1391 N N . ASN A 1 171 ? 7.054 -13.381 7.972 1.00 46.69 171 ASN A N 1
ATOM 1392 C CA . ASN A 1 171 ? 6.131 -13.322 9.114 1.00 46.69 171 ASN A CA 1
ATOM 1393 C C . ASN A 1 171 ? 4.847 -12.526 8.825 1.00 46.69 171 ASN A C 1
ATOM 1395 O O . ASN A 1 171 ? 3.944 -12.504 9.657 1.00 46.69 171 ASN A O 1
ATOM 1399 N N . ALA A 1 172 ? 4.805 -11.811 7.700 1.00 50.72 172 ALA A N 1
ATOM 1400 C CA . ALA A 1 172 ? 3.629 -11.113 7.196 1.00 50.72 172 ALA A CA 1
ATOM 1401 C C . ALA A 1 172 ? 2.817 -11.992 6.248 1.00 50.72 172 ALA A C 1
ATOM 1403 O O . ALA A 1 172 ? 1.913 -11.451 5.623 1.00 50.72 172 ALA A O 1
ATOM 1404 N N . TYR A 1 173 ? 3.165 -13.280 6.094 1.00 51.38 173 TYR A N 1
ATOM 1405 C CA . TYR A 1 173 ? 2.472 -14.198 5.200 1.00 51.38 173 TYR A CA 1
ATOM 1406 C C . TYR A 1 173 ? 0.970 -14.087 5.445 1.00 51.38 173 TYR A C 1
ATOM 1408 O O . TYR A 1 173 ? 0.459 -14.503 6.486 1.00 51.38 173 TYR A O 1
ATOM 1416 N N . ILE A 1 174 ? 0.289 -13.451 4.498 1.00 55.16 174 ILE A N 1
ATOM 1417 C CA . ILE A 1 174 ? -1.155 -13.472 4.411 1.00 55.16 174 ILE A CA 1
ATOM 1418 C C . ILE A 1 174 ? -1.419 -14.675 3.506 1.00 55.16 174 ILE A C 1
ATOM 1420 O O . ILE A 1 174 ? -1.045 -14.603 2.334 1.00 55.16 174 ILE A O 1
ATOM 1424 N N . PRO A 1 175 ? -1.964 -15.790 4.031 1.00 54.59 175 PRO A N 1
ATOM 1425 C CA . PRO A 1 175 ? -2.255 -16.963 3.223 1.00 54.59 175 PRO A CA 1
ATOM 1426 C C . PRO A 1 175 ? -2.956 -16.589 1.923 1.00 54.59 175 PRO A C 1
ATOM 1428 O O . PRO A 1 175 ? -3.911 -15.813 1.960 1.00 54.59 175 PRO A O 1
ATOM 1431 N N . ASP A 1 176 ? -2.533 -17.177 0.803 1.00 49.47 176 ASP A N 1
ATOM 1432 C CA . ASP A 1 176 ? -3.220 -16.984 -0.480 1.00 49.47 176 ASP A CA 1
ATOM 1433 C C . ASP A 1 176 ? -4.716 -17.318 -0.372 1.00 49.47 176 ASP A C 1
ATOM 1435 O O . ASP A 1 176 ? -5.544 -16.605 -0.932 1.00 49.47 176 ASP A O 1
ATOM 1439 N N . SER A 1 177 ? -5.077 -18.268 0.502 1.00 51.59 177 SER A N 1
ATOM 1440 C CA . SER A 1 177 ? -6.462 -18.611 0.844 1.00 51.59 177 SER A CA 1
ATOM 1441 C C . SER A 1 177 ? -7.277 -17.476 1.469 1.00 51.59 177 SER A C 1
ATOM 1443 O O . SER A 1 177 ? -8.493 -17.445 1.305 1.00 51.59 177 SER A O 1
ATOM 1445 N N . LEU A 1 178 ? -6.652 -16.519 2.166 1.00 48.56 178 LEU A N 1
ATOM 1446 C CA . LEU A 1 178 ? -7.364 -15.322 2.625 1.00 48.56 178 LEU A CA 1
ATOM 1447 C C . LEU A 1 178 ? -7.765 -14.438 1.447 1.00 48.56 178 LEU A C 1
ATOM 1449 O O . LEU A 1 178 ? -8.707 -13.663 1.569 1.00 48.56 178 LEU A O 1
ATOM 1453 N N . PHE A 1 179 ? -7.083 -14.568 0.314 1.00 50.12 179 PHE A N 1
ATOM 1454 C CA . PHE A 1 179 ? -7.274 -13.718 -0.841 1.00 50.12 179 PHE A CA 1
ATOM 1455 C C . PHE A 1 179 ? -7.861 -14.400 -2.089 1.00 50.12 179 PHE A C 1
ATOM 1457 O O . PHE A 1 179 ? -8.119 -13.700 -3.074 1.00 50.12 179 PHE A O 1
ATOM 1464 N N . ASP A 1 180 ? -8.020 -15.725 -2.070 1.00 42.72 180 ASP A N 1
ATOM 1465 C CA . ASP A 1 180 ? -8.698 -16.525 -3.102 1.00 42.72 180 ASP A CA 1
ATOM 1466 C C . ASP A 1 180 ? -10.224 -16.422 -3.015 1.00 42.72 180 ASP A C 1
ATOM 1468 O O . ASP A 1 180 ? -10.946 -16.742 -3.960 1.00 42.72 180 ASP A O 1
ATOM 1472 N N . GLU A 1 181 ? -10.736 -15.932 -1.893 1.00 46.88 181 GLU A N 1
ATOM 1473 C CA . GLU A 1 181 ? -12.159 -15.719 -1.722 1.00 46.88 181 GLU A CA 1
ATOM 1474 C C . GLU A 1 181 ? -12.572 -14.424 -2.431 1.00 46.88 181 GLU A C 1
ATOM 1476 O O . GLU A 1 181 ? -12.028 -13.336 -2.203 1.00 46.88 181 GLU A O 1
ATOM 1481 N N . ALA A 1 182 ? -13.568 -14.537 -3.316 1.00 51.97 182 ALA A N 1
ATOM 1482 C CA . ALA A 1 182 ? -14.344 -13.388 -3.765 1.00 51.97 182 ALA A CA 1
ATOM 1483 C C . ALA A 1 182 ? -14.737 -12.537 -2.546 1.00 51.97 182 ALA A C 1
ATOM 1485 O O . ALA A 1 182 ? -14.880 -13.080 -1.458 1.00 51.97 182 ALA A O 1
ATOM 1486 N N . PHE A 1 183 ? -14.892 -11.220 -2.732 1.00 59.31 183 PHE A N 1
ATOM 1487 C CA . PHE A 1 183 ? -15.299 -10.267 -1.687 1.00 59.31 183 PHE A CA 1
ATOM 1488 C C . PHE A 1 183 ? -16.161 -10.917 -0.586 1.00 59.31 183 PHE A C 1
ATOM 1490 O O . PHE A 1 183 ? -17.346 -11.160 -0.802 1.00 59.31 183 PHE A O 1
ATOM 1497 N N . ASP A 1 184 ? -15.550 -11.217 0.564 1.00 70.62 184 ASP A N 1
ATOM 1498 C CA . ASP A 1 184 ? -16.244 -11.834 1.692 1.00 70.62 184 ASP A CA 1
ATOM 1499 C C . ASP A 1 184 ? -16.754 -10.718 2.610 1.00 70.62 184 ASP A C 1
ATOM 1501 O O . ASP A 1 184 ? -16.034 -10.167 3.455 1.00 70.62 184 ASP A O 1
ATOM 1505 N N . GLU A 1 185 ? -18.015 -10.345 2.387 1.00 71.38 185 GLU A N 1
ATOM 1506 C CA . GLU A 1 185 ? -18.705 -9.330 3.176 1.00 71.38 185 GLU A CA 1
ATOM 1507 C C . GLU A 1 185 ? -18.766 -9.708 4.664 1.00 71.38 185 GLU A C 1
ATOM 1509 O O . GLU A 1 185 ? -18.674 -8.822 5.519 1.00 71.38 185 GLU A O 1
ATOM 1514 N N . GLU A 1 186 ? -18.858 -11.000 4.993 1.00 78.94 186 GLU A N 1
ATOM 1515 C CA . GLU A 1 186 ? -18.951 -11.484 6.370 1.00 78.94 186 GLU A CA 1
ATOM 1516 C C . GLU A 1 186 ? -17.630 -11.279 7.108 1.00 78.94 186 GLU A C 1
ATOM 1518 O O . GLU A 1 186 ? -17.619 -10.676 8.185 1.00 78.94 186 GLU A O 1
ATOM 1523 N N . ARG A 1 187 ? -16.497 -11.673 6.513 1.00 76.88 187 ARG A N 1
ATOM 1524 C CA . ARG A 1 187 ? -15.163 -11.428 7.096 1.00 76.88 187 ARG A CA 1
ATOM 1525 C C . ARG A 1 187 ? -14.872 -9.947 7.260 1.00 76.88 187 ARG A C 1
ATOM 1527 O O . ARG A 1 187 ? -14.343 -9.522 8.290 1.00 76.88 187 ARG A O 1
ATOM 1534 N N . MET A 1 188 ? -15.227 -9.144 6.262 1.00 78.75 188 MET A N 1
ATOM 1535 C CA . MET A 1 188 ? -15.104 -7.693 6.355 1.00 78.75 188 MET A CA 1
ATOM 1536 C C . MET A 1 188 ? -15.950 -7.126 7.492 1.00 78.75 188 MET A C 1
ATOM 1538 O O . MET A 1 188 ? -15.468 -6.331 8.303 1.00 78.75 188 MET A O 1
ATOM 1542 N N . TYR A 1 189 ? -17.212 -7.539 7.587 1.00 83.00 189 TYR A N 1
ATOM 1543 C CA . TYR A 1 189 ? -18.099 -7.120 8.661 1.00 83.00 189 TYR A CA 1
ATOM 1544 C C . TYR A 1 189 ? -17.546 -7.521 10.032 1.00 83.00 189 TYR A C 1
ATOM 1546 O O . TYR A 1 189 ? -17.528 -6.700 10.952 1.00 83.00 189 TYR A O 1
ATOM 1554 N N . ALA A 1 190 ? -17.037 -8.744 10.154 1.00 84.44 190 ALA A N 1
ATOM 1555 C CA . ALA A 1 190 ? -16.475 -9.288 11.378 1.00 84.44 190 ALA A CA 1
ATOM 1556 C C . ALA A 1 190 ? -15.219 -8.515 11.826 1.00 84.44 190 ALA A C 1
ATOM 1558 O O . ALA A 1 190 ? -15.130 -8.092 12.982 1.00 84.44 190 ALA A O 1
ATOM 1559 N N . ARG A 1 191 ? -14.308 -8.194 10.898 1.00 85.69 191 ARG A N 1
ATOM 1560 C CA . ARG A 1 191 ? -13.152 -7.320 11.161 1.00 85.69 191 ARG A CA 1
ATOM 1561 C C . ARG A 1 191 ? -13.581 -5.917 11.608 1.00 85.69 191 ARG A C 1
ATOM 1563 O O . ARG A 1 191 ? -13.084 -5.404 12.609 1.00 85.69 191 ARG A O 1
ATOM 1570 N N . ASN A 1 192 ? -14.568 -5.316 10.941 1.00 87.06 192 ASN A N 1
ATOM 1571 C CA . ASN A 1 192 ? -15.115 -4.015 11.349 1.00 87.06 192 ASN A CA 1
ATOM 1572 C C . ASN A 1 192 ? -15.779 -4.059 12.741 1.00 87.06 192 ASN A C 1
ATOM 1574 O O . ASN A 1 192 ? -15.693 -3.088 13.494 1.00 87.06 192 ASN A O 1
ATOM 1578 N N . GLN A 1 193 ? -16.445 -5.161 13.099 1.00 88.88 193 GLN A N 1
ATOM 1579 C CA . GLN A 1 193 ? -17.006 -5.375 14.439 1.00 88.88 193 GLN A CA 1
ATOM 1580 C C . GLN A 1 193 ? -15.907 -5.491 15.498 1.00 88.88 193 GLN A C 1
ATOM 1582 O O . GLN A 1 193 ? -16.041 -4.915 16.578 1.00 88.88 193 GLN A O 1
ATOM 1587 N N . MET A 1 194 ? -14.804 -6.176 15.193 1.00 87.06 194 MET A N 1
ATOM 1588 C CA . MET A 1 194 ? -13.644 -6.239 16.082 1.00 87.06 194 MET A CA 1
ATOM 1589 C C . MET A 1 194 ? -13.096 -4.839 16.377 1.00 87.06 194 MET A C 1
ATOM 1591 O O . MET A 1 194 ? -12.880 -4.514 17.544 1.00 87.06 194 MET A O 1
ATOM 1595 N N . TRP A 1 195 ? -12.941 -3.985 15.358 1.00 90.38 195 TRP A N 1
ATOM 1596 C CA . TRP A 1 195 ? -12.491 -2.598 15.545 1.00 90.38 195 TRP A CA 1
ATOM 1597 C C . TRP A 1 195 ? -13.403 -1.840 16.522 1.00 90.38 195 TRP A C 1
ATOM 1599 O O . TRP A 1 195 ? -12.944 -1.142 17.423 1.00 90.38 195 TRP A O 1
ATOM 1609 N N . GLN A 1 196 ? -14.716 -2.030 16.402 1.00 90.62 196 GLN A N 1
ATOM 1610 C CA . GLN A 1 196 ? -15.697 -1.368 17.264 1.00 90.62 196 GLN A CA 1
ATOM 1611 C C . GLN A 1 196 ? -15.662 -1.852 18.715 1.00 90.62 196 GLN A C 1
ATOM 1613 O O . GLN A 1 196 ? -15.858 -1.055 19.634 1.00 90.62 196 GLN A O 1
ATOM 1618 N N . ARG A 1 197 ? -15.461 -3.156 18.922 1.00 91.38 197 ARG A N 1
ATOM 1619 C CA . ARG A 1 197 ? -15.601 -3.808 20.232 1.00 91.38 197 ARG A CA 1
ATOM 1620 C C . ARG A 1 197 ? -14.304 -3.829 21.033 1.00 91.38 197 ARG A C 1
ATOM 1622 O O . ARG A 1 197 ? -14.355 -3.815 22.259 1.00 91.38 197 ARG A O 1
ATOM 1629 N N . ASN A 1 198 ? -13.155 -3.864 20.361 1.00 92.81 198 ASN A N 1
ATOM 1630 C CA . ASN A 1 198 ? -11.854 -4.005 21.000 1.00 92.81 198 ASN A CA 1
ATOM 1631 C C . ASN A 1 198 ? -11.072 -2.685 20.945 1.00 92.81 198 ASN A C 1
ATOM 1633 O O . ASN A 1 198 ? -10.511 -2.301 19.915 1.00 92.81 198 ASN A O 1
ATOM 1637 N N . ARG A 1 199 ? -11.033 -1.990 22.087 1.00 92.44 199 ARG A N 1
ATOM 1638 C CA . ARG A 1 199 ? -10.332 -0.711 22.228 1.00 92.44 199 ARG A CA 1
ATOM 1639 C C . ARG A 1 199 ? -8.828 -0.854 22.000 1.00 92.44 199 ARG A C 1
ATOM 1641 O O . ARG A 1 199 ? -8.274 -0.071 21.235 1.00 92.44 199 ARG A O 1
ATOM 1648 N N . ASP A 1 200 ? -8.200 -1.854 22.608 1.00 92.31 200 ASP A N 1
ATOM 1649 C CA . ASP A 1 200 ? -6.754 -2.076 22.511 1.00 92.31 200 ASP A CA 1
ATOM 1650 C C . ASP A 1 200 ? -6.341 -2.363 21.067 1.00 92.31 200 ASP A C 1
ATOM 1652 O O . ASP A 1 200 ? -5.327 -1.862 20.581 1.00 92.31 200 ASP A O 1
ATOM 1656 N N . TYR A 1 201 ? -7.152 -3.144 20.349 1.00 91.69 201 TYR A N 1
ATOM 1657 C CA . TYR A 1 201 ? -6.944 -3.390 18.928 1.00 91.69 201 TYR A CA 1
ATOM 1658 C C . TYR A 1 201 ? -7.057 -2.092 18.118 1.00 91.69 201 TYR A C 1
ATOM 1660 O O . TYR A 1 201 ? -6.195 -1.804 17.291 1.00 91.69 201 TYR A O 1
ATOM 1668 N N . THR A 1 202 ? -8.082 -1.276 18.371 1.00 93.50 202 THR A N 1
ATOM 1669 C CA . THR A 1 202 ? -8.257 0.014 17.687 1.00 93.50 202 THR A CA 1
ATOM 1670 C C . THR A 1 202 ? -7.102 0.978 17.952 1.00 93.50 202 THR A C 1
ATOM 1672 O O . THR A 1 202 ? -6.644 1.651 17.028 1.00 93.50 202 THR A O 1
ATOM 1675 N N . GLU A 1 203 ? -6.588 1.030 19.180 1.00 94.56 203 GLU A N 1
ATOM 1676 C CA . GLU A 1 203 ? -5.412 1.836 19.518 1.00 94.56 203 GLU A CA 1
ATOM 1677 C C . GLU A 1 203 ? -4.164 1.341 18.772 1.00 94.56 203 GLU A C 1
ATOM 1679 O O . GLU A 1 203 ? -3.461 2.148 18.160 1.00 94.56 203 GLU A O 1
ATOM 1684 N N . LYS A 1 204 ? -3.934 0.021 18.712 1.00 94.88 204 LYS A N 1
ATOM 1685 C CA . LYS A 1 204 ? -2.860 -0.565 17.890 1.00 94.88 204 LYS A CA 1
ATOM 1686 C C . LYS A 1 204 ? -3.018 -0.199 16.419 1.00 94.88 204 LYS A C 1
ATOM 1688 O O . LYS A 1 204 ? -2.055 0.263 15.813 1.00 94.88 204 LYS A O 1
ATOM 1693 N N . LEU A 1 205 ? -4.220 -0.354 15.859 1.00 94.00 205 LEU A N 1
ATOM 1694 C CA . LEU A 1 205 ? -4.511 -0.032 14.463 1.00 94.00 205 LEU A CA 1
ATOM 1695 C C . LEU A 1 205 ? -4.227 1.447 14.157 1.00 94.00 205 LEU A C 1
ATOM 1697 O O . LEU A 1 205 ? -3.612 1.754 13.137 1.00 94.00 205 LEU A O 1
ATOM 1701 N N . LEU A 1 206 ? -4.601 2.366 15.050 1.00 95.75 206 LEU A N 1
ATOM 1702 C CA . LEU A 1 206 ? -4.282 3.792 14.918 1.00 95.75 206 LEU A CA 1
ATOM 1703 C C . LEU A 1 206 ? -2.774 4.056 14.923 1.00 95.75 206 LEU A C 1
ATOM 1705 O O . LEU A 1 206 ? -2.295 4.834 14.096 1.00 95.75 206 LEU A O 1
ATOM 1709 N N . ILE A 1 207 ? -2.027 3.424 15.831 1.00 96.62 207 ILE A N 1
ATOM 1710 C CA . ILE A 1 207 ? -0.570 3.590 15.932 1.00 96.62 207 ILE A CA 1
ATOM 1711 C C . ILE A 1 207 ? 0.103 3.123 14.640 1.00 96.62 207 ILE A C 1
ATOM 1713 O O . ILE A 1 207 ? 0.848 3.885 14.027 1.00 96.62 207 ILE A O 1
ATOM 1717 N N . VAL A 1 208 ? -0.204 1.906 14.184 1.00 96.31 208 VAL A N 1
ATOM 1718 C CA . VAL A 1 208 ? 0.437 1.335 12.989 1.00 96.31 208 VAL A CA 1
ATOM 1719 C C . VAL A 1 208 ? 0.012 2.047 11.704 1.00 96.31 208 VAL A C 1
ATOM 1721 O O . VAL A 1 208 ? 0.820 2.180 10.790 1.00 96.31 208 VAL A O 1
ATOM 1724 N N . THR A 1 209 ? -1.220 2.569 11.638 1.00 97.44 209 THR A N 1
ATOM 1725 C CA . THR A 1 209 ? -1.676 3.400 10.509 1.00 97.44 209 THR A CA 1
ATOM 1726 C C . THR A 1 209 ? -0.899 4.715 10.450 1.00 97.44 209 THR A C 1
ATOM 1728 O O . THR A 1 209 ? -0.417 5.092 9.385 1.00 97.44 209 THR A O 1
ATOM 1731 N N . ASN A 1 210 ? -0.741 5.405 11.586 1.00 98.00 210 ASN A N 1
ATOM 1732 C CA . ASN A 1 210 ? 0.021 6.656 11.655 1.00 98.00 210 ASN A CA 1
ATOM 1733 C C . ASN A 1 210 ? 1.502 6.446 11.321 1.00 98.00 210 ASN A C 1
ATOM 1735 O O . ASN A 1 210 ? 2.082 7.250 10.590 1.00 98.00 210 ASN A O 1
ATOM 1739 N N . GLU A 1 211 ? 2.095 5.355 11.805 1.00 97.50 211 GLU A N 1
ATOM 1740 C CA . GLU A 1 211 ? 3.475 5.006 11.474 1.00 97.50 211 GLU A CA 1
ATOM 1741 C C . GLU A 1 211 ? 3.638 4.737 9.972 1.00 97.50 211 GLU A C 1
ATOM 1743 O O . GLU A 1 211 ? 4.536 5.292 9.342 1.00 97.50 211 GLU A O 1
ATOM 1748 N N . LEU A 1 212 ? 2.725 3.979 9.355 1.00 97.00 212 LEU A N 1
ATOM 1749 C CA . LEU A 1 212 ? 2.753 3.740 7.910 1.00 97.00 212 LEU A CA 1
ATOM 1750 C C . LEU A 1 212 ? 2.609 5.042 7.102 1.00 97.00 212 LEU A C 1
ATOM 1752 O O . LEU A 1 212 ? 3.365 5.262 6.156 1.00 97.00 212 LEU A O 1
ATOM 1756 N N . ILE A 1 213 ? 1.691 5.935 7.493 1.00 97.88 213 ILE A N 1
ATOM 1757 C CA . ILE A 1 213 ? 1.538 7.272 6.890 1.00 97.88 213 ILE A CA 1
ATOM 1758 C C . ILE A 1 213 ? 2.858 8.049 6.963 1.00 97.88 213 ILE A C 1
ATOM 1760 O O . ILE A 1 213 ? 3.289 8.635 5.966 1.00 97.88 213 ILE A O 1
ATOM 1764 N N . ASN A 1 214 ? 3.502 8.059 8.132 1.00 97.38 214 ASN A N 1
ATOM 1765 C CA . ASN A 1 214 ? 4.765 8.756 8.341 1.00 97.38 214 ASN A CA 1
ATOM 1766 C C . ASN A 1 214 ? 5.872 8.189 7.442 1.00 97.38 214 ASN A C 1
ATOM 1768 O O . ASN A 1 214 ? 6.528 8.942 6.722 1.00 97.38 214 ASN A O 1
ATOM 1772 N N . GLN A 1 215 ? 6.030 6.864 7.404 1.00 95.44 215 GLN A N 1
ATOM 1773 C CA . GLN A 1 215 ? 7.059 6.229 6.582 1.00 95.44 215 GLN A CA 1
ATOM 1774 C C . GLN A 1 215 ? 6.833 6.425 5.079 1.00 95.44 215 GLN A C 1
ATOM 1776 O O . GLN A 1 215 ? 7.802 6.627 4.345 1.00 95.44 215 GLN A O 1
ATOM 1781 N N . ILE A 1 216 ? 5.579 6.457 4.610 1.00 94.81 216 ILE A N 1
ATOM 1782 C CA . ILE A 1 216 ? 5.258 6.822 3.220 1.00 94.81 216 ILE A CA 1
ATOM 1783 C C . ILE A 1 216 ? 5.734 8.248 2.913 1.00 94.81 216 ILE A C 1
ATOM 1785 O O . ILE A 1 216 ? 6.389 8.473 1.893 1.00 94.81 216 ILE A O 1
ATOM 1789 N N . LYS A 1 217 ? 5.447 9.214 3.797 1.00 95.06 217 LYS A N 1
ATOM 1790 C CA . LYS A 1 217 ? 5.870 10.615 3.622 1.00 95.06 217 LYS A CA 1
ATOM 1791 C C . LYS A 1 217 ? 7.392 10.744 3.595 1.00 95.06 217 LYS A C 1
ATOM 1793 O O . LYS A 1 217 ? 7.930 11.418 2.718 1.00 95.06 217 LYS A O 1
ATOM 1798 N N . VAL A 1 218 ? 8.087 10.073 4.514 1.00 92.50 218 VAL A N 1
ATOM 1799 C CA . VAL A 1 218 ? 9.558 10.038 4.550 1.00 92.50 218 VAL A CA 1
ATOM 1800 C C . VAL A 1 218 ? 10.111 9.443 3.256 1.00 92.50 218 VAL A C 1
ATOM 1802 O O . VAL A 1 218 ? 11.000 10.032 2.642 1.00 92.50 218 VAL A O 1
ATOM 1805 N N . TRP A 1 219 ? 9.555 8.324 2.786 1.00 89.50 219 TRP A N 1
ATOM 1806 C CA . TRP A 1 219 ? 10.008 7.694 1.548 1.00 89.50 219 TRP A CA 1
ATOM 1807 C C . TRP A 1 219 ? 9.831 8.602 0.326 1.00 89.50 219 TRP A C 1
ATOM 1809 O O . TRP A 1 219 ? 10.756 8.741 -0.473 1.00 89.50 219 TRP A O 1
ATOM 1819 N N . GLN A 1 220 ? 8.692 9.288 0.206 1.00 89.56 220 GLN A N 1
ATOM 1820 C CA . GLN A 1 220 ? 8.441 10.260 -0.865 1.00 89.56 220 GLN A CA 1
ATOM 1821 C C . GLN A 1 220 ? 9.422 11.444 -0.823 1.00 89.56 220 GLN A C 1
ATOM 1823 O O . GLN A 1 220 ? 9.896 11.912 -1.862 1.00 89.56 220 GLN A O 1
ATOM 1828 N N . GLN A 1 221 ? 9.777 11.919 0.374 1.00 89.25 221 GLN A N 1
ATOM 1829 C CA . GLN A 1 221 ? 10.760 12.992 0.541 1.00 89.25 221 GLN A CA 1
ATOM 1830 C C . GLN A 1 221 ? 12.178 12.554 0.167 1.00 89.25 221 GLN A C 1
ATOM 1832 O O . GLN A 1 221 ? 12.908 13.331 -0.441 1.00 89.25 221 GLN A O 1
ATOM 1837 N N . ILE A 1 222 ? 12.573 11.330 0.518 1.00 86.25 222 ILE A N 1
ATOM 1838 C CA . ILE A 1 222 ? 13.875 10.771 0.130 1.00 86.25 222 ILE A CA 1
ATOM 1839 C C . ILE A 1 222 ? 13.922 10.597 -1.391 1.00 86.25 222 ILE A C 1
ATOM 1841 O O . ILE A 1 222 ? 14.845 11.084 -2.040 1.00 86.25 222 ILE A O 1
ATOM 1845 N N . SER A 1 223 ? 12.882 9.992 -1.966 1.00 82.38 223 SER A N 1
ATOM 1846 C CA . SER A 1 223 ? 12.810 9.688 -3.401 1.00 82.38 223 SER A CA 1
ATOM 1847 C C . SER A 1 223 ? 12.823 10.943 -4.277 1.00 82.38 223 SER A C 1
ATOM 1849 O O . SER A 1 223 ? 13.384 10.921 -5.365 1.00 82.38 223 SER A O 1
ATOM 1851 N N . SER A 1 224 ? 12.274 12.065 -3.799 1.00 81.12 224 SER A N 1
ATOM 1852 C CA . SER A 1 224 ? 12.316 13.341 -4.535 1.00 81.12 224 SER A CA 1
ATOM 1853 C C . SER A 1 224 ? 13.682 14.041 -4.515 1.00 81.12 224 SER A C 1
ATOM 1855 O O . SER A 1 224 ? 13.925 14.912 -5.347 1.00 81.12 224 SER A O 1
ATOM 1857 N N . LYS A 1 225 ? 14.578 13.679 -3.585 1.00 79.19 225 LYS A N 1
ATOM 1858 C CA . LYS A 1 225 ? 15.918 14.280 -3.440 1.00 79.19 225 LYS A CA 1
ATOM 1859 C C . LYS A 1 225 ? 17.027 13.471 -4.109 1.00 79.19 225 LYS A C 1
ATOM 1861 O O . LYS A 1 225 ? 18.111 14.009 -4.331 1.00 79.19 225 LYS A O 1
ATOM 1866 N N . LEU A 1 226 ? 16.790 12.193 -4.392 1.00 70.31 226 LEU A N 1
ATOM 1867 C CA . LEU A 1 226 ? 17.784 11.324 -5.010 1.00 70.31 226 LEU A CA 1
ATOM 1868 C C . LEU A 1 226 ? 17.851 11.579 -6.522 1.00 70.31 226 LEU A C 1
ATOM 1870 O O . LEU A 1 226 ? 16.895 11.345 -7.263 1.00 70.31 226 LEU A O 1
ATOM 1874 N N . ASN A 1 227 ? 19.013 12.042 -6.985 1.00 56.22 227 ASN A N 1
ATOM 1875 C CA . ASN A 1 227 ? 19.369 11.992 -8.401 1.00 56.22 227 ASN A CA 1
ATOM 1876 C C . ASN A 1 227 ? 19.721 10.546 -8.793 1.00 56.22 227 ASN A C 1
ATOM 1878 O O . ASN A 1 227 ? 20.089 9.744 -7.943 1.00 56.22 227 ASN A O 1
ATOM 1882 N N . LYS A 1 228 ? 19.539 10.238 -10.082 1.00 56.78 228 LYS A N 1
ATOM 1883 C CA . LYS A 1 228 ? 19.602 8.920 -10.744 1.00 56.78 228 LYS A CA 1
ATOM 1884 C C . LYS A 1 228 ? 20.493 7.850 -10.067 1.00 56.78 228 LYS A C 1
ATOM 1886 O O . LYS A 1 228 ? 21.622 8.113 -9.673 1.00 56.78 228 LYS A O 1
ATOM 1891 N N . ASP A 1 229 ? 19.951 6.631 -10.041 1.00 54.00 229 ASP A N 1
ATOM 1892 C CA . ASP A 1 229 ? 20.628 5.339 -9.826 1.00 54.00 229 ASP A CA 1
ATOM 1893 C C . ASP A 1 229 ? 21.063 4.966 -8.401 1.00 54.00 229 ASP A C 1
ATOM 1895 O O . ASP A 1 229 ? 21.774 3.982 -8.209 1.00 54.00 229 ASP A O 1
ATOM 1899 N N . THR A 1 230 ? 20.595 5.678 -7.373 1.00 57.84 230 THR A N 1
ATOM 1900 C CA . THR A 1 230 ? 20.778 5.206 -5.990 1.00 57.84 230 THR A CA 1
ATOM 1901 C C . THR A 1 230 ? 19.705 4.181 -5.634 1.00 57.84 230 THR A C 1
ATOM 1903 O O . THR A 1 230 ? 18.526 4.426 -5.852 1.00 57.84 230 THR A O 1
ATOM 1906 N N . ASN A 1 231 ? 20.116 3.048 -5.074 1.00 59.25 231 ASN A N 1
ATOM 1907 C CA . ASN A 1 231 ? 19.237 2.023 -4.516 1.00 59.25 231 ASN A CA 1
ATOM 1908 C C . ASN A 1 231 ? 18.384 2.612 -3.370 1.00 59.25 231 ASN A C 1
ATOM 1910 O O . ASN A 1 231 ? 18.937 3.167 -2.418 1.00 59.25 231 ASN A O 1
ATOM 1914 N N . ILE A 1 232 ? 17.051 2.533 -3.479 1.00 63.94 232 ILE A N 1
ATOM 1915 C CA . ILE A 1 232 ? 16.088 3.227 -2.597 1.00 63.94 232 ILE A CA 1
ATOM 1916 C C . ILE A 1 232 ? 15.296 2.219 -1.750 1.00 63.94 232 ILE A C 1
ATOM 1918 O O . ILE A 1 232 ? 14.078 2.331 -1.601 1.00 63.94 232 ILE A O 1
ATOM 1922 N N . GLU A 1 233 ? 15.949 1.207 -1.172 1.00 68.25 233 GLU A N 1
ATOM 1923 C CA . GLU A 1 233 ? 15.253 0.373 -0.187 1.00 68.25 233 GLU A CA 1
ATOM 1924 C C . GLU A 1 233 ? 14.977 1.192 1.086 1.00 68.25 233 GLU A C 1
ATOM 1926 O O . GLU A 1 233 ? 15.874 1.481 1.881 1.00 68.25 233 GLU A O 1
ATOM 1931 N N . ASN A 1 234 ? 13.707 1.534 1.320 1.00 78.50 234 ASN A N 1
ATOM 1932 C CA . ASN A 1 234 ? 13.276 2.091 2.597 1.00 78.50 234 ASN A CA 1
ATOM 1933 C C . ASN A 1 234 ? 12.879 0.959 3.562 1.00 78.50 234 ASN A C 1
ATOM 1935 O O . ASN A 1 234 ? 11.732 0.499 3.609 1.00 78.50 234 ASN A O 1
ATOM 1939 N N . VAL A 1 235 ? 13.858 0.518 4.356 1.00 83.38 235 VAL A N 1
ATOM 1940 C CA . VAL A 1 235 ? 13.697 -0.537 5.372 1.00 83.38 235 VAL A CA 1
ATOM 1941 C C . VAL A 1 235 ? 12.634 -0.174 6.413 1.00 83.38 235 VAL A C 1
ATOM 1943 O O . VAL A 1 235 ? 11.866 -1.041 6.843 1.00 83.38 235 VAL A O 1
ATOM 1946 N N . ALA A 1 236 ? 12.567 1.098 6.815 1.00 88.62 236 ALA A N 1
ATOM 1947 C CA . ALA A 1 236 ? 11.614 1.568 7.815 1.00 88.62 236 ALA A CA 1
ATOM 1948 C C . ALA A 1 236 ? 10.176 1.503 7.282 1.00 88.62 236 ALA A C 1
ATOM 1950 O O . ALA A 1 236 ? 9.293 0.981 7.962 1.00 88.62 236 ALA A O 1
AT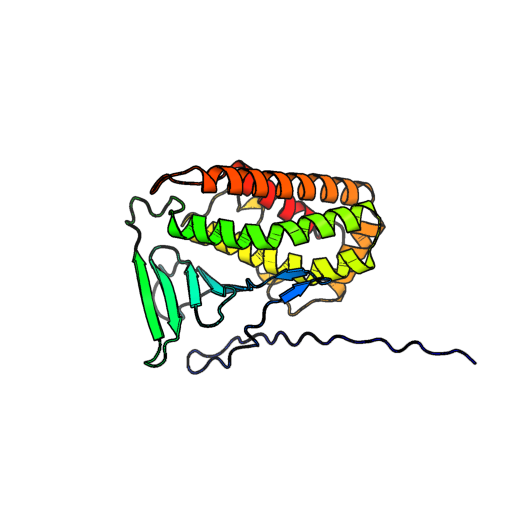OM 1951 N N . PHE A 1 237 ? 9.960 1.914 6.030 1.00 90.56 237 PHE A N 1
ATOM 1952 C CA . PHE A 1 237 ? 8.679 1.745 5.346 1.00 90.56 237 PHE A CA 1
ATOM 1953 C C . PHE A 1 237 ? 8.267 0.274 5.242 1.00 90.56 237 PHE A C 1
ATOM 1955 O O . PHE A 1 237 ? 7.155 -0.075 5.635 1.00 90.56 237 PHE A O 1
ATOM 1962 N N . SER A 1 238 ? 9.169 -0.598 4.788 1.00 86.88 238 SER A N 1
ATOM 1963 C CA . SER A 1 238 ? 8.894 -2.038 4.673 1.00 86.88 238 SER A CA 1
ATOM 1964 C C . SER A 1 238 ? 8.498 -2.653 6.021 1.00 86.88 238 SER A C 1
ATOM 1966 O O . SER A 1 238 ? 7.557 -3.443 6.111 1.00 86.88 238 SER A O 1
ATOM 1968 N N . SER A 1 239 ? 9.174 -2.236 7.094 1.00 87.62 239 SER A N 1
ATOM 1969 C CA . SER A 1 239 ? 8.876 -2.672 8.461 1.00 87.62 239 SER A CA 1
ATOM 1970 C C . SER A 1 239 ? 7.513 -2.167 8.941 1.00 87.62 239 SER A C 1
ATOM 1972 O O . SER A 1 239 ? 6.725 -2.949 9.473 1.00 87.62 239 SER A O 1
ATOM 1974 N N . ALA A 1 240 ? 7.199 -0.889 8.712 1.00 92.88 240 ALA A N 1
ATOM 1975 C CA . ALA A 1 240 ? 5.908 -0.305 9.065 1.00 92.88 240 ALA A CA 1
ATOM 1976 C C . ALA A 1 240 ? 4.748 -0.962 8.303 1.00 92.88 240 ALA A C 1
ATOM 1978 O O . ALA A 1 240 ? 3.732 -1.293 8.911 1.00 92.88 240 ALA A O 1
ATOM 1979 N N . LEU A 1 241 ? 4.913 -1.218 7.000 1.00 91.50 241 LEU A N 1
ATOM 1980 C CA . LEU A 1 241 ? 3.914 -1.908 6.184 1.00 91.50 241 LEU A CA 1
ATOM 1981 C C . LEU A 1 241 ? 3.654 -3.329 6.696 1.00 91.50 241 LEU A C 1
ATOM 1983 O O . LEU A 1 241 ? 2.503 -3.731 6.825 1.00 91.50 241 LEU A O 1
ATOM 1987 N N . ASN A 1 242 ? 4.706 -4.074 7.029 1.00 87.25 242 ASN A N 1
ATOM 1988 C CA . ASN A 1 242 ? 4.590 -5.419 7.589 1.00 87.25 242 ASN A CA 1
ATOM 1989 C C . ASN A 1 242 ? 3.830 -5.425 8.928 1.00 87.25 242 ASN A C 1
ATOM 1991 O O . ASN A 1 242 ? 2.921 -6.227 9.132 1.00 87.25 242 ASN A O 1
ATOM 1995 N N . ILE A 1 243 ? 4.164 -4.507 9.838 1.00 90.31 243 ILE A N 1
ATOM 1996 C CA . ILE A 1 243 ? 3.458 -4.378 11.119 1.00 90.31 243 ILE A CA 1
ATOM 1997 C C . ILE A 1 243 ? 1.993 -3.986 10.887 1.00 90.31 243 ILE A C 1
ATOM 1999 O O . ILE A 1 243 ? 1.103 -4.575 11.501 1.00 90.31 243 ILE A O 1
ATOM 2003 N N . PHE A 1 244 ? 1.733 -3.037 9.982 1.00 93.00 244 PHE A N 1
ATOM 2004 C CA . PHE A 1 244 ? 0.377 -2.651 9.602 1.00 93.00 244 PHE A CA 1
ATOM 2005 C C . PHE A 1 244 ? -0.408 -3.854 9.083 1.00 93.00 244 PHE A C 1
ATOM 2007 O O . PHE A 1 244 ? -1.489 -4.116 9.591 1.00 93.00 244 PHE A O 1
ATOM 2014 N N . ILE A 1 245 ? 0.150 -4.615 8.136 1.00 88.50 245 ILE A N 1
ATOM 2015 C CA . ILE A 1 245 ? -0.451 -5.836 7.590 1.00 88.50 245 ILE A CA 1
ATOM 2016 C C . ILE A 1 245 ? -0.794 -6.813 8.713 1.00 88.50 245 ILE A C 1
ATOM 2018 O O . ILE A 1 245 ? -1.937 -7.246 8.819 1.00 88.50 245 ILE A O 1
ATOM 2022 N N . LYS A 1 246 ? 0.162 -7.115 9.593 1.00 85.75 246 LYS A N 1
ATOM 2023 C CA . LYS A 1 246 ? -0.061 -8.059 10.691 1.00 85.75 246 LYS A CA 1
ATOM 2024 C C . LYS A 1 246 ? -1.233 -7.657 11.561 1.00 85.75 246 LYS A C 1
ATOM 2026 O O . LYS A 1 246 ? -2.059 -8.503 11.847 1.00 85.75 246 LYS A O 1
ATOM 2031 N N . ILE A 1 247 ? -1.312 -6.389 11.960 1.00 89.00 247 ILE A N 1
ATOM 2032 C CA . ILE A 1 247 ? -2.428 -5.908 12.775 1.00 89.00 247 ILE A CA 1
ATOM 2033 C C . ILE A 1 247 ? -3.719 -5.896 11.953 1.00 89.00 247 ILE A C 1
ATOM 2035 O O . ILE A 1 247 ? -4.724 -6.425 12.410 1.00 89.00 247 ILE A O 1
ATOM 2039 N N . TYR A 1 248 ? -3.698 -5.343 10.739 1.00 88.56 248 TYR A N 1
ATOM 2040 C CA . TYR A 1 248 ? -4.872 -5.139 9.885 1.00 88.56 248 TYR A CA 1
ATOM 2041 C C . TYR A 1 248 ? -5.566 -6.445 9.483 1.00 88.56 248 TYR A C 1
ATOM 2043 O O . TYR A 1 248 ? -6.794 -6.513 9.488 1.00 88.56 248 TYR A O 1
ATOM 2051 N N . TYR A 1 249 ? -4.784 -7.474 9.154 1.00 81.31 249 TYR A N 1
ATOM 2052 C CA . TYR A 1 249 ? -5.267 -8.799 8.761 1.00 81.31 249 TYR A CA 1
ATOM 2053 C C . TYR A 1 249 ? -5.276 -9.805 9.920 1.00 81.31 249 TYR A C 1
ATOM 2055 O O . TYR A 1 249 ? -5.504 -10.989 9.668 1.00 81.31 249 TYR A O 1
ATOM 2063 N N . ASP A 1 250 ? -5.017 -9.386 11.168 1.00 77.44 250 ASP A N 1
ATOM 2064 C CA . ASP A 1 250 ? -5.058 -10.305 12.310 1.00 77.44 250 ASP A CA 1
ATOM 2065 C C . ASP A 1 250 ? -6.480 -10.845 12.503 1.00 77.44 250 ASP A C 1
ATOM 2067 O O . ASP A 1 250 ? -7.349 -10.198 13.089 1.00 77.44 250 ASP A O 1
ATOM 2071 N N . ASN A 1 251 ? -6.708 -12.050 11.986 1.00 58.12 251 ASN A N 1
ATOM 2072 C CA . ASN A 1 251 ? -7.972 -12.764 12.091 1.00 58.12 251 ASN A CA 1
ATOM 2073 C C . ASN A 1 251 ? -8.050 -13.615 13.368 1.00 58.12 251 ASN A C 1
ATOM 2075 O O . ASN A 1 251 ? -9.077 -14.240 13.596 1.00 58.12 251 ASN A O 1
ATOM 2079 N N . LYS A 1 252 ? -7.014 -13.653 14.227 1.00 52.12 252 LYS A N 1
ATOM 2080 C CA . LYS A 1 252 ? -7.031 -14.461 15.470 1.00 52.12 252 LYS A CA 1
ATOM 2081 C C . LYS A 1 252 ? -7.972 -13.926 16.556 1.00 52.12 252 LYS A C 1
ATOM 2083 O O . LYS A 1 252 ? -8.026 -14.480 17.650 1.00 52.12 252 LYS A O 1
ATOM 2088 N N . ALA A 1 253 ? -8.681 -12.841 16.277 1.00 40.31 253 ALA A N 1
ATOM 2089 C CA . ALA A 1 253 ? -9.714 -12.275 17.134 1.00 40.31 253 ALA A CA 1
ATOM 2090 C C . ALA A 1 253 ? -11.145 -12.562 16.627 1.00 40.31 253 ALA A C 1
ATOM 2092 O O . ALA A 1 253 ? -12.094 -11.966 17.144 1.00 40.31 253 ALA A O 1
ATOM 2093 N N . LEU A 1 254 ? -11.289 -13.458 15.639 1.00 35.12 254 LEU A N 1
ATOM 2094 C CA . LEU A 1 254 ? -12.553 -14.063 15.209 1.00 35.12 254 LEU A CA 1
ATOM 2095 C C . LEU A 1 254 ? -12.663 -15.506 15.699 1.00 35.12 254 LEU A C 1
ATOM 2097 O O . LEU A 1 254 ? -11.675 -16.257 15.536 1.00 35.12 254 LEU A O 1
#